Protein AF-A0A212CGL4-F1 (afdb_monomer)

Sequence (197 aa):
MQVSMPCVLFAACPSELRLKGGTNAEMAPQIDYTAMVAKDMAAAAVRCIRKEIRDLYVNIQPVQEPKDQAFGNGNGIIIIAETSTGCLFAGSSLGKRGVNADKVGIEAAEMLLANLRHGGAVDEYLQDQLIIFMALASGISRIKTGPVTLHTQTAIHFAEQLAKAKFTVKKSEDEEDASKDTYIIECRGIGMTNPNL

Mean predicted aligned error: 7.53 Å

Foldseek 3Di:
DLVVVVVCQQDLDHDDDDDDDDPDDDDDDDDVVQQVLLVLLQVLLVVLLCVPVVPDDDDFDRDDDDPVPDPDDWDKGKGWDQDPVRQIFIFIFTDDPPDRSSVRSNRRNVNRVVQVVLPWSDEQVVLLSCLLVQQAAAAKDKGKYADHDPSNVVSNVVSCVPSVKDWDKDFDPPDPDPVRGMIMIMINHPNHDRPND

Solvent-accessible surface area (backbone atoms only — not comparable to full-atom values): 11548 Å² total; per-residue (Å²): 110,81,79,52,51,67,56,54,71,58,39,86,56,95,77,85,85,88,84,85,78,84,92,75,86,61,55,47,76,62,75,80,54,46,65,51,38,37,46,41,16,40,52,31,18,52,55,51,46,39,73,79,46,71,88,61,91,80,86,74,82,68,81,78,82,56,73,94,80,46,96,67,55,73,52,66,51,77,47,76,47,74,45,100,86,70,39,71,46,66,11,58,31,63,42,39,77,95,56,58,43,44,55,34,15,34,50,11,33,50,46,28,50,53,46,62,69,38,71,28,67,41,44,83,74,51,50,36,66,43,42,63,53,34,34,35,32,65,56,76,38,75,47,45,24,29,70,83,46,72,64,34,54,51,41,47,55,50,41,35,73,75,66,66,20,49,77,49,80,42,74,56,80,88,53,95,53,84,84,56,61,28,26,35,46,35,22,43,20,66,44,67,74,53,90,69,111

Structure (mmCIF, N/CA/C/O backbone):
data_AF-A0A212CGL4-F1
#
_entry.id   AF-A0A212CGL4-F1
#
loop_
_atom_site.group_PDB
_atom_site.id
_atom_site.type_symbol
_atom_site.label_atom_id
_atom_site.label_alt_id
_atom_site.label_comp_id
_atom_site.label_asym_id
_atom_site.label_entity_id
_atom_site.label_seq_id
_atom_site.pdbx_PDB_ins_code
_atom_site.Cartn_x
_atom_site.Cartn_y
_atom_site.Cartn_z
_atom_site.occupancy
_atom_site.B_iso_or_equiv
_atom_site.auth_seq_id
_atom_site.auth_comp_id
_atom_site.auth_asym_id
_atom_site.auth_atom_id
_atom_site.pdbx_PDB_model_num
ATOM 1 N N . MET A 1 1 ? -11.549 4.556 -6.657 1.00 63.47 1 MET A N 1
ATOM 2 C CA . MET A 1 1 ? -11.839 3.177 -6.200 1.00 63.47 1 MET A CA 1
ATOM 3 C C . MET A 1 1 ? -11.974 3.090 -4.679 1.00 63.47 1 MET A C 1
ATOM 5 O O . MET A 1 1 ? -12.911 2.460 -4.215 1.00 63.47 1 MET A O 1
ATOM 9 N N . GLN A 1 2 ? -11.114 3.757 -3.899 1.00 74.06 2 GLN A N 1
ATOM 10 C CA . GLN A 1 2 ? -11.164 3.720 -2.426 1.00 74.06 2 GLN A CA 1
ATOM 11 C C . GLN A 1 2 ? -12.542 4.091 -1.836 1.00 74.06 2 GLN A C 1
ATOM 13 O O . GLN A 1 2 ? -13.022 3.405 -0.945 1.00 74.06 2 GLN A O 1
ATOM 18 N N . VAL A 1 3 ? -13.235 5.097 -2.390 1.00 76.75 3 VAL A N 1
ATOM 19 C CA . VAL A 1 3 ? -14.579 5.505 -1.922 1.00 76.75 3 VAL A CA 1
ATOM 20 C C . VAL A 1 3 ? -15.666 4.466 -2.229 1.00 76.75 3 VAL A C 1
ATOM 22 O O . VAL A 1 3 ? -16.611 4.314 -1.464 1.00 76.75 3 VAL A O 1
ATOM 25 N N . SER A 1 4 ? -15.557 3.741 -3.346 1.00 81.94 4 SER A N 1
ATOM 26 C CA . SER A 1 4 ? -16.617 2.827 -3.787 1.00 81.94 4 SER A CA 1
ATOM 27 C C . SER A 1 4 ? -16.597 1.492 -3.051 1.00 81.94 4 SER A C 1
ATOM 29 O O . SER A 1 4 ? -17.646 0.871 -2.918 1.00 81.94 4 SER A O 1
ATOM 31 N N . MET A 1 5 ? -15.431 1.039 -2.578 1.00 84.19 5 MET A N 1
ATOM 32 C CA . MET A 1 5 ? -15.288 -0.302 -2.005 1.00 84.19 5 MET A CA 1
ATOM 33 C C . MET A 1 5 ? -16.124 -0.508 -0.726 1.00 84.19 5 MET A C 1
ATOM 35 O O . MET A 1 5 ? -16.853 -1.500 -0.671 1.00 84.19 5 MET A O 1
ATOM 39 N N . PRO A 1 6 ? -16.131 0.418 0.258 1.00 83.75 6 PRO A N 1
ATOM 40 C CA . PRO A 1 6 ? -17.019 0.297 1.413 1.00 83.75 6 PRO A CA 1
ATOM 41 C C . PRO A 1 6 ? -18.498 0.294 1.010 1.00 83.75 6 PRO A C 1
ATOM 43 O O . PRO A 1 6 ? -19.267 -0.508 1.521 1.00 83.75 6 PRO A O 1
ATOM 46 N N . CYS A 1 7 ? -18.907 1.134 0.055 1.00 86.06 7 CYS A N 1
ATOM 47 C CA . CYS A 1 7 ? -20.303 1.187 -0.389 1.00 86.06 7 CYS A CA 1
ATOM 48 C C . CYS A 1 7 ? -20.750 -0.116 -1.063 1.00 86.06 7 CYS A C 1
ATOM 50 O O . CYS A 1 7 ? -21.848 -0.597 -0.800 1.00 86.06 7 CYS A O 1
ATOM 52 N N . VAL A 1 8 ? -19.895 -0.695 -1.909 1.00 87.00 8 VAL A N 1
ATOM 53 C CA . VAL A 1 8 ? -20.182 -1.952 -2.612 1.00 87.00 8 VAL A CA 1
ATOM 54 C C . VAL A 1 8 ? -20.256 -3.131 -1.641 1.00 87.00 8 VAL A C 1
ATOM 56 O O . VAL A 1 8 ? -21.114 -3.993 -1.808 1.00 87.00 8 VAL A O 1
ATOM 59 N N . LEU A 1 9 ? -19.427 -3.151 -0.591 1.00 85.94 9 LEU A N 1
ATOM 60 C CA . LEU A 1 9 ? -19.453 -4.207 0.429 1.00 85.94 9 LEU A CA 1
ATOM 61 C C . LEU A 1 9 ? -20.808 -4.300 1.157 1.00 85.94 9 LEU A C 1
ATOM 63 O O . LEU A 1 9 ? -21.226 -5.389 1.552 1.00 85.94 9 LEU A O 1
ATOM 67 N N . PHE A 1 10 ? -21.506 -3.172 1.305 1.00 86.31 10 PHE A N 1
ATOM 68 C CA . PHE A 1 10 ? -22.823 -3.081 1.947 1.00 86.31 10 PHE A CA 1
ATOM 69 C C . PHE A 1 10 ? -23.979 -2.909 0.947 1.00 86.31 10 PHE A C 1
ATOM 71 O O . PHE A 1 10 ? -25.087 -2.543 1.341 1.00 86.31 10 PHE A O 1
ATOM 78 N N . ALA A 1 11 ? -23.747 -3.165 -0.344 1.00 87.44 11 ALA A N 1
ATOM 79 C CA . ALA A 1 11 ? -24.799 -3.112 -1.349 1.00 87.44 11 ALA A CA 1
ATOM 80 C C . ALA A 1 11 ? -25.821 -4.243 -1.147 1.00 87.44 11 ALA A C 1
ATOM 82 O O . ALA A 1 11 ? -25.487 -5.343 -0.701 1.00 87.44 11 ALA A O 1
ATOM 83 N N . ALA A 1 12 ? -27.075 -3.972 -1.516 1.00 87.56 12 ALA A N 1
ATOM 84 C CA . ALA A 1 12 ? -28.166 -4.943 -1.410 1.00 87.56 12 ALA A CA 1
ATOM 85 C C . ALA A 1 12 ? -28.079 -6.085 -2.437 1.00 87.56 12 ALA A C 1
ATOM 87 O O . ALA A 1 12 ? -28.781 -7.085 -2.321 1.00 87.56 12 ALA A O 1
ATOM 88 N N . CYS A 1 13 ? -27.245 -5.930 -3.462 1.00 87.56 13 CYS A N 1
ATOM 89 C CA . CYS A 1 13 ? -27.051 -6.905 -4.522 1.00 87.56 13 CYS A CA 1
ATOM 90 C C . CYS A 1 13 ? -25.612 -6.838 -5.063 1.00 87.56 13 CYS A C 1
ATOM 92 O O . CYS A 1 13 ? -24.912 -5.841 -4.836 1.00 87.56 13 CYS A O 1
ATOM 94 N N . PRO A 1 14 ? -25.163 -7.872 -5.804 1.00 87.44 14 PRO A N 1
ATOM 95 C CA . PRO A 1 14 ? -23.886 -7.835 -6.503 1.00 87.44 14 PRO A CA 1
ATOM 96 C C . PRO A 1 14 ? -23.769 -6.574 -7.360 1.00 87.44 14 PRO A C 1
ATOM 98 O O . PRO A 1 14 ? -24.633 -6.285 -8.187 1.00 87.44 14 PRO A O 1
ATOM 101 N N . SER A 1 15 ? -22.701 -5.812 -7.142 1.00 87.94 15 SER A N 1
ATOM 102 C CA . SER A 1 15 ? -22.459 -4.553 -7.845 1.00 87.94 15 SER A CA 1
ATOM 103 C C . SER A 1 15 ? -21.315 -4.716 -8.842 1.00 87.94 15 SER A C 1
ATOM 105 O O . SER A 1 15 ? -20.242 -5.194 -8.485 1.00 87.94 15 SER A O 1
ATOM 107 N N . GLU A 1 16 ? -21.523 -4.279 -10.084 1.00 90.56 16 GLU A N 1
ATOM 108 C CA . GLU A 1 16 ? -20.482 -4.201 -11.112 1.00 90.56 16 GLU A CA 1
ATOM 109 C C . GLU A 1 16 ? -20.088 -2.734 -11.315 1.00 90.56 16 GLU A C 1
ATOM 111 O O . GLU A 1 16 ? -20.920 -1.900 -11.679 1.00 90.56 16 GLU A O 1
ATOM 116 N N . LEU A 1 17 ? -18.814 -2.406 -11.090 1.00 84.12 17 LEU A N 1
ATOM 117 C CA . LEU A 1 17 ? -18.306 -1.051 -11.278 1.00 84.12 17 LEU A CA 1
ATOM 118 C C . LEU A 1 17 ? -17.444 -0.972 -12.540 1.00 84.12 17 LEU A C 1
ATOM 120 O O . LEU A 1 17 ? -16.329 -1.488 -12.579 1.00 84.12 17 LEU A O 1
ATOM 124 N N . ARG A 1 18 ? -17.939 -0.269 -13.564 1.00 85.56 18 ARG A N 1
ATOM 125 C CA . ARG A 1 18 ? -17.178 0.044 -14.783 1.00 85.56 18 ARG A CA 1
ATOM 126 C C . ARG A 1 18 ? -16.646 1.469 -14.715 1.00 85.56 18 ARG A C 1
ATOM 128 O O . ARG A 1 18 ? -17.389 2.424 -14.931 1.00 85.56 18 ARG A O 1
ATOM 135 N N . LEU A 1 19 ? -15.354 1.611 -14.431 1.00 78.56 19 LEU A N 1
ATOM 136 C CA . LEU A 1 19 ? -14.668 2.903 -14.405 1.00 78.56 19 LEU A CA 1
ATOM 137 C C . LEU A 1 19 ? -13.937 3.133 -15.730 1.00 78.56 19 LEU A C 1
ATOM 139 O O . LEU A 1 19 ? -13.257 2.240 -16.228 1.00 78.56 19 LEU A O 1
ATOM 143 N N . LYS A 1 20 ? -14.062 4.337 -16.292 1.00 78.88 20 LYS A N 1
ATOM 144 C CA . LYS A 1 20 ? -13.308 4.779 -17.473 1.00 78.88 20 LYS A CA 1
ATOM 145 C C . LYS A 1 20 ? -12.520 6.035 -17.112 1.00 78.88 20 LYS A C 1
ATOM 147 O O . LYS A 1 20 ? -13.099 6.986 -16.595 1.00 78.88 20 LYS A O 1
ATOM 152 N N . GLY A 1 21 ? -11.216 6.027 -17.365 1.00 75.19 21 GLY A N 1
ATOM 153 C CA . GLY A 1 21 ? -10.296 7.110 -17.016 1.00 75.19 21 GLY A CA 1
ATOM 154 C C . GLY A 1 21 ? -8.842 6.712 -17.272 1.00 75.19 21 GLY A C 1
ATOM 155 O O . GLY A 1 21 ? -8.587 5.668 -17.868 1.00 75.19 21 GLY A O 1
ATOM 156 N N . GLY A 1 22 ? -7.892 7.537 -16.829 1.00 65.50 22 GLY A N 1
ATOM 157 C CA . GLY A 1 22 ? -6.468 7.206 -16.918 1.00 65.50 22 GLY A CA 1
ATOM 158 C C . GLY A 1 22 ? -6.096 6.084 -15.948 1.00 65.50 22 GLY A C 1
ATOM 159 O O . GLY A 1 22 ? -6.355 6.197 -14.753 1.00 65.50 22 GLY A O 1
ATOM 160 N N . THR A 1 23 ? -5.489 5.014 -16.456 1.00 60.78 23 THR A N 1
ATOM 161 C CA . THR A 1 23 ? -4.936 3.913 -15.649 1.00 60.78 23 THR A CA 1
ATOM 162 C C . THR A 1 23 ? -3.553 4.255 -15.082 1.00 60.78 23 THR A C 1
ATOM 164 O O . THR A 1 23 ? -3.219 3.802 -13.990 1.00 60.78 23 THR A O 1
ATOM 167 N N . ASN A 1 24 ? -2.783 5.119 -15.766 1.00 61.50 24 ASN A N 1
ATOM 168 C CA . ASN A 1 24 ? -1.455 5.618 -15.372 1.00 61.50 24 ASN A CA 1
ATOM 169 C C . ASN A 1 24 ? -1.204 7.030 -15.976 1.00 61.50 24 ASN A C 1
ATOM 171 O O . ASN A 1 24 ? -1.629 7.285 -17.102 1.00 61.50 24 ASN A O 1
ATOM 175 N N . ALA A 1 25 ? -0.502 7.942 -15.283 1.00 51.03 25 ALA A N 1
ATOM 176 C CA . ALA A 1 25 ? -0.124 9.293 -15.771 1.00 51.03 25 ALA A CA 1
ATOM 177 C C . ALA A 1 25 ? 1.293 9.664 -15.247 1.00 51.03 25 ALA A C 1
ATOM 179 O O . ALA A 1 25 ? 1.556 9.391 -14.081 1.00 51.03 25 ALA A O 1
ATOM 180 N N . GLU A 1 26 ? 2.292 10.214 -15.967 1.00 43.38 26 GLU A N 1
ATOM 181 C CA . GLU A 1 26 ? 2.395 10.983 -17.227 1.00 43.38 26 GLU A CA 1
ATOM 182 C C . GLU A 1 26 ? 3.647 10.624 -18.085 1.00 43.38 26 GLU A C 1
ATOM 184 O O . GLU A 1 26 ? 4.755 10.497 -17.567 1.00 43.38 26 GLU A O 1
ATOM 189 N N . MET A 1 27 ? 3.444 10.643 -19.418 1.00 43.41 27 MET A N 1
ATOM 190 C CA . MET A 1 27 ? 4.372 10.735 -20.577 1.00 43.41 27 MET A CA 1
ATOM 191 C C . MET A 1 27 ? 5.489 9.687 -20.769 1.00 43.41 27 MET A C 1
ATOM 193 O O . MET A 1 27 ? 6.558 9.780 -20.160 1.00 43.41 27 MET A O 1
ATOM 197 N N . ALA A 1 28 ? 5.315 8.803 -21.772 1.00 48.34 28 ALA A N 1
ATOM 198 C CA . ALA A 1 28 ? 6.299 7.780 -22.147 1.00 48.34 28 ALA A CA 1
ATOM 199 C C . ALA A 1 28 ? 6.794 7.788 -23.626 1.00 48.34 28 ALA A C 1
ATOM 201 O O . ALA A 1 28 ? 6.099 8.255 -24.533 1.00 48.34 28 ALA A O 1
ATOM 202 N N . PRO A 1 29 ? 8.014 7.261 -23.864 1.00 48.59 29 PRO A N 1
ATOM 203 C CA . PRO A 1 29 ? 8.671 7.118 -25.178 1.00 48.59 29 PRO A CA 1
ATOM 204 C C . PRO A 1 29 ? 8.130 5.972 -26.074 1.00 48.59 29 PRO A C 1
ATOM 206 O O . PRO A 1 29 ? 7.178 5.288 -25.713 1.00 48.59 29 PRO A O 1
ATOM 209 N N . GLN A 1 30 ? 8.714 5.811 -27.275 1.00 46.75 30 GLN A N 1
ATOM 210 C CA . GLN A 1 30 ? 8.258 4.950 -28.391 1.00 46.75 30 GLN A CA 1
ATOM 211 C C . GLN A 1 30 ? 8.298 3.419 -28.119 1.00 46.75 30 GLN A C 1
ATOM 213 O O . GLN A 1 30 ? 8.979 2.951 -27.216 1.00 46.75 30 GLN A O 1
ATOM 218 N N . ILE A 1 31 ? 7.581 2.642 -28.947 1.00 48.81 31 ILE A N 1
ATOM 219 C CA . ILE A 1 31 ? 7.117 1.249 -28.722 1.00 48.81 31 ILE A CA 1
ATOM 220 C C . ILE A 1 31 ? 8.212 0.189 -28.491 1.00 48.81 31 ILE A C 1
ATOM 222 O O . ILE A 1 31 ? 8.089 -0.599 -27.555 1.00 48.81 31 ILE A O 1
ATOM 226 N N . ASP A 1 32 ? 9.276 0.146 -29.299 1.00 52.19 32 ASP A N 1
ATOM 227 C CA . ASP A 1 32 ? 10.328 -0.882 -29.139 1.00 52.19 32 ASP A CA 1
ATOM 228 C C . ASP A 1 32 ? 11.206 -0.615 -27.907 1.00 52.19 32 ASP A C 1
ATOM 230 O O . ASP A 1 32 ? 11.780 -1.522 -27.303 1.00 52.19 32 ASP A O 1
ATOM 234 N N . TYR A 1 33 ? 11.247 0.647 -27.482 1.00 58.75 33 TYR A N 1
ATOM 235 C CA . TYR A 1 33 ? 11.930 1.076 -26.273 1.00 58.75 33 TYR A CA 1
ATOM 236 C C . TYR A 1 33 ? 11.159 0.645 -25.013 1.00 58.75 33 TYR A C 1
ATOM 238 O O . TYR A 1 33 ? 11.777 0.388 -23.988 1.00 58.75 33 TYR A O 1
ATOM 246 N N . THR A 1 34 ? 9.831 0.472 -25.070 1.00 63.12 34 THR A N 1
ATOM 247 C CA . THR A 1 34 ? 9.008 0.135 -23.892 1.00 63.12 34 THR A CA 1
ATOM 248 C C . THR A 1 34 ? 9.322 -1.248 -23.310 1.00 63.12 34 THR A C 1
ATOM 250 O O . THR A 1 34 ? 9.426 -1.387 -22.092 1.00 63.12 34 THR A O 1
ATOM 253 N N . ALA A 1 35 ? 9.536 -2.264 -24.153 1.00 70.38 35 ALA A N 1
ATOM 254 C CA . ALA A 1 35 ? 9.881 -3.611 -23.688 1.00 70.38 35 ALA A CA 1
ATOM 255 C C . ALA A 1 35 ? 11.292 -3.674 -23.073 1.00 70.38 35 ALA A C 1
ATOM 257 O O . ALA A 1 35 ? 11.521 -4.403 -22.107 1.00 70.38 35 ALA A O 1
ATOM 258 N N . MET A 1 36 ? 12.235 -2.893 -23.613 1.00 77.75 36 MET A N 1
ATOM 259 C CA . MET A 1 36 ? 13.577 -2.752 -23.044 1.00 77.75 36 MET A CA 1
ATOM 260 C C . MET A 1 36 ? 13.526 -2.005 -21.707 1.00 77.75 36 MET A C 1
ATOM 262 O O . MET A 1 36 ? 14.055 -2.498 -20.719 1.00 77.75 36 MET A O 1
ATOM 266 N N . VAL A 1 37 ? 12.771 -0.904 -21.635 1.00 83.06 37 VAL A N 1
ATOM 267 C CA . VAL A 1 37 ? 12.534 -0.138 -20.400 1.00 83.06 37 VAL A CA 1
ATOM 268 C C . VAL A 1 37 ? 11.941 -1.005 -19.294 1.00 83.06 37 VAL A C 1
ATOM 270 O O . VAL A 1 37 ? 12.391 -0.922 -18.156 1.00 83.06 37 VAL A O 1
ATOM 273 N N . ALA A 1 38 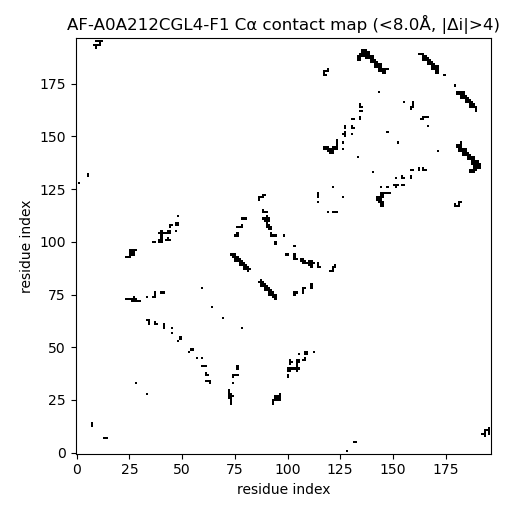? 10.972 -1.871 -19.606 1.00 85.62 38 ALA A N 1
ATOM 274 C CA . ALA A 1 38 ? 10.402 -2.793 -18.624 1.00 85.62 38 ALA A CA 1
ATOM 275 C C . ALA A 1 38 ? 11.452 -3.767 -18.060 1.00 85.62 38 ALA A C 1
ATOM 277 O O . ALA A 1 38 ? 11.478 -4.020 -16.854 1.00 85.62 38 ALA A O 1
ATOM 278 N N . LYS A 1 39 ? 12.351 -4.276 -18.913 1.00 88.31 39 LYS A N 1
ATOM 279 C CA . LYS A 1 39 ? 13.465 -5.140 -18.491 1.00 88.31 39 LYS A CA 1
ATOM 280 C C . LYS A 1 39 ? 14.491 -4.382 -17.652 1.00 88.31 39 LYS A C 1
ATOM 282 O O . LYS A 1 39 ? 14.927 -4.915 -16.636 1.00 88.31 39 LYS A O 1
ATOM 287 N N . ASP A 1 40 ? 14.837 -3.159 -18.044 1.00 91.62 40 ASP A N 1
ATOM 288 C CA . ASP A 1 40 ? 15.800 -2.316 -17.330 1.00 91.62 40 ASP A CA 1
ATOM 289 C C . ASP A 1 40 ? 15.273 -1.950 -15.934 1.00 91.62 40 ASP A C 1
ATOM 291 O O . A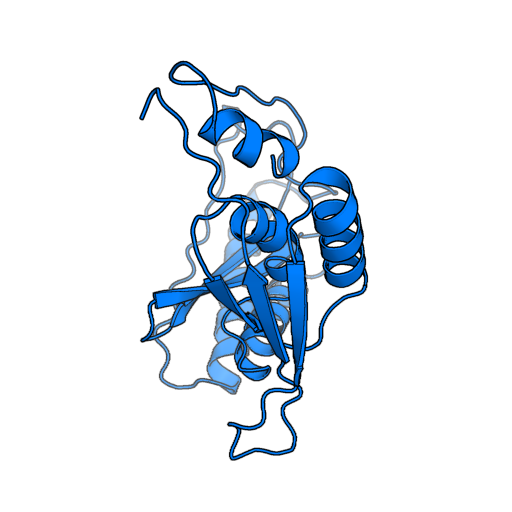SP A 1 40 ? 15.964 -2.171 -14.937 1.00 91.62 40 ASP A O 1
ATOM 295 N N . MET A 1 41 ? 14.002 -1.527 -15.834 1.00 93.69 41 MET A N 1
ATOM 296 C CA . MET A 1 41 ? 13.319 -1.288 -14.554 1.00 93.69 41 MET A CA 1
ATOM 297 C C . MET A 1 41 ? 13.353 -2.530 -13.656 1.00 93.69 41 MET A C 1
ATOM 299 O O . MET A 1 41 ? 13.747 -2.441 -12.491 1.00 93.69 41 MET A O 1
ATOM 303 N N . ALA A 1 42 ? 12.978 -3.697 -14.193 1.00 92.81 42 ALA A N 1
ATOM 304 C CA . ALA A 1 42 ? 12.971 -4.951 -13.443 1.00 92.81 42 ALA A CA 1
ATOM 305 C C . ALA A 1 42 ? 14.380 -5.343 -12.970 1.00 92.81 42 ALA A C 1
ATOM 307 O O . ALA A 1 42 ? 14.577 -5.686 -11.804 1.00 92.81 42 ALA A O 1
ATOM 308 N N . ALA A 1 43 ? 15.384 -5.250 -13.845 1.00 93.50 43 ALA A N 1
ATOM 309 C CA . ALA A 1 43 ? 16.764 -5.571 -13.507 1.00 93.50 43 ALA A CA 1
ATOM 310 C C . ALA A 1 43 ? 17.320 -4.625 -12.432 1.00 93.50 43 ALA A C 1
ATOM 312 O O . ALA A 1 43 ? 17.988 -5.082 -11.502 1.00 93.50 43 ALA A O 1
ATOM 313 N N . ALA A 1 44 ? 17.041 -3.324 -12.529 1.00 94.75 44 ALA A N 1
ATOM 314 C CA . ALA A 1 44 ? 17.455 -2.336 -11.539 1.00 94.75 44 ALA A CA 1
ATOM 315 C C . ALA A 1 44 ? 16.801 -2.576 -10.172 1.00 94.75 44 ALA A C 1
ATOM 317 O O . ALA A 1 44 ? 17.500 -2.569 -9.155 1.00 94.75 44 ALA A O 1
ATOM 318 N N . ALA A 1 45 ? 15.503 -2.885 -10.155 1.00 94.81 45 ALA A N 1
ATOM 319 C CA . ALA A 1 45 ? 14.777 -3.252 -8.946 1.00 94.81 45 ALA A CA 1
ATOM 320 C C . ALA A 1 45 ? 15.358 -4.511 -8.278 1.00 94.81 45 ALA A C 1
ATOM 322 O O . ALA A 1 45 ? 15.675 -4.490 -7.090 1.00 94.81 45 ALA A O 1
ATOM 323 N N . VAL A 1 46 ? 15.598 -5.584 -9.047 1.00 94.25 46 VAL A N 1
ATOM 324 C CA . VAL A 1 46 ? 16.220 -6.823 -8.539 1.00 94.25 46 VAL A CA 1
ATOM 325 C C . VAL A 1 46 ? 17.603 -6.545 -7.949 1.00 94.25 46 VAL A C 1
ATOM 327 O O . VAL A 1 46 ? 17.926 -7.051 -6.873 1.00 94.25 46 VAL A O 1
ATOM 330 N N . ARG A 1 47 ? 18.431 -5.735 -8.627 1.00 93.88 47 ARG A N 1
ATOM 331 C CA . ARG A 1 47 ? 19.757 -5.348 -8.116 1.00 93.88 47 ARG A CA 1
ATOM 332 C C . ARG A 1 47 ? 19.656 -4.574 -6.804 1.00 93.88 47 ARG A C 1
ATOM 334 O O . ARG A 1 47 ? 20.493 -4.789 -5.935 1.00 93.88 47 ARG A O 1
ATOM 341 N N . CYS A 1 48 ? 18.685 -3.671 -6.670 1.00 94.44 48 CYS A N 1
ATOM 342 C CA . CYS A 1 48 ? 18.457 -2.899 -5.448 1.00 94.44 48 CYS A CA 1
ATOM 343 C C . CYS A 1 48 ? 18.037 -3.815 -4.288 1.00 94.44 48 CYS A C 1
ATOM 345 O O . CYS A 1 48 ? 18.730 -3.852 -3.276 1.00 94.44 48 CYS A O 1
ATOM 347 N N . ILE A 1 49 ? 17.015 -4.655 -4.484 1.00 93.25 49 ILE A N 1
ATOM 348 C CA . ILE A 1 49 ? 16.515 -5.583 -3.456 1.00 93.25 49 ILE A CA 1
ATOM 349 C C . ILE A 1 49 ? 17.614 -6.549 -2.991 1.00 93.25 49 ILE A C 1
ATOM 351 O O . ILE A 1 49 ? 17.816 -6.728 -1.792 1.00 93.25 49 ILE A O 1
ATOM 355 N N . ARG A 1 50 ? 18.394 -7.122 -3.919 1.00 92.06 50 ARG A N 1
ATOM 356 C CA . ARG A 1 50 ? 19.470 -8.076 -3.587 1.00 92.06 50 ARG A CA 1
ATOM 357 C C . ARG A 1 50 ? 20.650 -7.473 -2.827 1.00 92.06 50 ARG A C 1
ATOM 359 O O . ARG A 1 50 ? 21.419 -8.227 -2.232 1.00 92.06 50 ARG A O 1
ATOM 366 N N . LYS A 1 51 ? 20.834 -6.147 -2.847 1.00 91.88 51 LYS A N 1
ATOM 367 C CA . LYS A 1 51 ? 21.866 -5.498 -2.017 1.00 91.88 51 LYS A CA 1
ATOM 368 C C . LYS A 1 51 ? 21.553 -5.640 -0.531 1.00 91.88 51 LYS A C 1
ATOM 370 O O . LYS A 1 51 ? 22.483 -5.762 0.261 1.00 91.88 51 LYS A O 1
ATOM 375 N N . GLU A 1 52 ? 20.272 -5.637 -0.183 1.00 89.00 52 GLU A N 1
ATOM 376 C CA . GLU A 1 52 ? 19.803 -5.721 1.197 1.00 89.00 52 GLU A CA 1
ATOM 377 C C . GLU A 1 52 ? 19.397 -7.148 1.575 1.00 89.00 52 GLU A C 1
ATOM 379 O O . GLU A 1 52 ? 19.822 -7.651 2.611 1.00 89.00 52 GLU A O 1
ATOM 384 N N . ILE A 1 53 ? 18.662 -7.841 0.701 1.00 88.38 53 ILE A N 1
ATOM 385 C CA . ILE A 1 53 ? 18.160 -9.197 0.941 1.00 88.38 53 ILE A CA 1
ATOM 386 C C . ILE A 1 53 ? 18.743 -10.144 -0.115 1.00 88.38 53 ILE A C 1
ATOM 388 O O . ILE A 1 53 ? 18.166 -10.359 -1.182 1.00 88.38 53 ILE A O 1
ATOM 392 N N . ARG A 1 54 ? 19.932 -10.688 0.171 1.00 83.19 54 ARG A N 1
ATOM 393 C CA . ARG A 1 54 ? 20.739 -11.449 -0.806 1.00 83.19 54 ARG A CA 1
ATOM 394 C C . ARG A 1 54 ? 20.061 -12.725 -1.303 1.00 83.19 54 ARG A C 1
ATOM 396 O O . ARG A 1 54 ? 20.083 -12.984 -2.504 1.00 83.19 54 ARG A O 1
ATOM 403 N N . ASP A 1 55 ? 19.439 -13.473 -0.396 1.00 83.25 55 ASP A N 1
ATOM 404 C CA . ASP A 1 55 ? 18.905 -14.814 -0.668 1.00 83.25 55 ASP A CA 1
ATOM 405 C C . ASP A 1 55 ? 17.400 -14.816 -0.994 1.00 83.25 55 ASP A C 1
ATOM 407 O O . ASP A 1 55 ? 16.744 -15.856 -0.948 1.00 83.25 55 ASP A O 1
ATOM 411 N N . LEU A 1 56 ? 16.826 -13.656 -1.336 1.00 86.12 56 LEU A N 1
ATOM 412 C CA . LEU A 1 56 ? 15.412 -13.561 -1.690 1.00 86.12 56 LEU A CA 1
ATOM 413 C C . LEU A 1 56 ? 15.167 -14.026 -3.130 1.00 86.12 56 LEU A C 1
ATOM 415 O O . LEU A 1 56 ? 15.795 -13.550 -4.084 1.00 86.12 56 LEU A O 1
ATOM 419 N N . TYR A 1 57 ? 14.189 -14.916 -3.302 1.00 86.31 57 TYR A N 1
ATOM 420 C CA . TYR A 1 57 ? 13.633 -15.204 -4.617 1.00 86.31 57 TYR A CA 1
ATOM 421 C C . TYR A 1 57 ? 12.857 -13.980 -5.116 1.00 86.31 57 TYR A C 1
ATOM 423 O O . TYR A 1 57 ? 11.852 -13.589 -4.531 1.00 86.31 57 TYR A O 1
ATOM 431 N N . V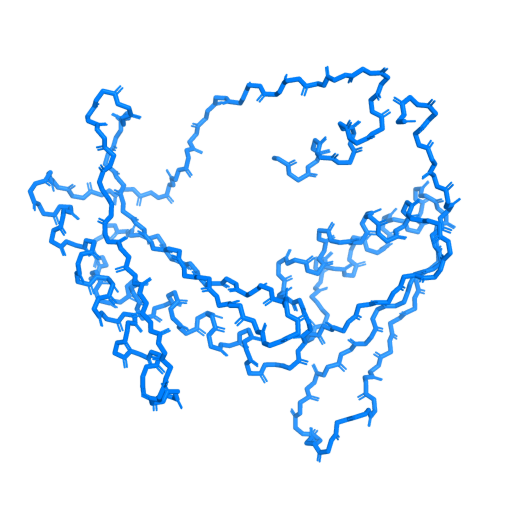AL A 1 58 ? 13.330 -13.374 -6.206 1.00 88.94 58 VAL A N 1
ATOM 432 C CA . VAL A 1 58 ? 12.697 -12.205 -6.825 1.00 88.94 58 VAL A CA 1
ATOM 433 C C . VAL A 1 58 ? 12.376 -12.538 -8.275 1.00 88.94 58 VAL A C 1
ATOM 435 O O . VAL A 1 58 ? 13.282 -12.801 -9.068 1.00 88.94 58 VAL A O 1
ATOM 438 N N . ASN A 1 59 ? 11.090 -12.509 -8.618 1.00 89.50 59 ASN A N 1
ATOM 439 C CA . ASN A 1 59 ? 10.587 -12.726 -9.970 1.00 89.50 59 ASN A CA 1
ATOM 440 C C . ASN A 1 59 ? 9.748 -11.517 -10.400 1.00 89.50 59 ASN A C 1
ATOM 442 O O . ASN A 1 59 ? 8.591 -11.393 -10.010 1.00 89.50 59 ASN A O 1
ATOM 446 N N . ILE A 1 60 ? 10.344 -10.619 -11.186 1.00 88.56 60 ILE A N 1
ATOM 447 C CA . ILE A 1 60 ? 9.661 -9.449 -11.752 1.00 88.56 60 ILE A CA 1
ATOM 448 C C . ILE A 1 60 ? 9.496 -9.695 -13.248 1.00 88.56 60 ILE A C 1
ATOM 450 O O . ILE A 1 60 ? 10.488 -9.786 -13.974 1.00 88.56 60 ILE A O 1
ATOM 454 N N . GLN A 1 61 ? 8.249 -9.813 -13.705 1.00 87.69 61 GLN A N 1
ATOM 455 C CA . GLN A 1 61 ? 7.950 -10.059 -15.113 1.00 87.69 61 GLN A CA 1
ATOM 456 C C . GLN A 1 61 ? 7.679 -8.746 -15.857 1.00 87.69 61 GLN A C 1
ATOM 458 O O . GLN A 1 61 ? 6.767 -8.011 -15.478 1.00 87.69 61 GLN A O 1
ATOM 463 N N . PRO A 1 62 ? 8.440 -8.435 -16.920 1.00 87.25 62 PRO A N 1
ATOM 464 C CA . PRO A 1 62 ? 8.127 -7.313 -17.789 1.00 87.25 62 PRO A CA 1
ATOM 465 C C . PRO A 1 62 ? 6.920 -7.667 -18.666 1.00 87.25 62 PRO A C 1
ATOM 467 O O . PRO A 1 62 ? 6.952 -8.650 -19.406 1.00 87.25 62 PRO A O 1
ATOM 470 N N . VAL A 1 63 ? 5.872 -6.848 -18.600 1.00 85.69 63 VAL A N 1
ATOM 471 C CA . VAL A 1 63 ? 4.644 -7.001 -19.392 1.00 85.69 63 VAL A CA 1
ATOM 472 C C . VAL A 1 63 ? 4.447 -5.756 -20.251 1.00 85.69 63 VAL A C 1
ATOM 474 O O . VAL A 1 63 ? 4.708 -4.638 -19.807 1.00 85.69 63 VAL A O 1
ATOM 477 N N . GLN A 1 64 ? 4.002 -5.953 -21.491 1.00 84.31 64 GLN A N 1
ATOM 478 C CA . GLN A 1 64 ? 3.599 -4.883 -22.395 1.00 84.31 64 GLN A CA 1
ATOM 479 C C . GLN A 1 64 ? 2.149 -5.109 -22.805 1.00 84.31 64 GLN A C 1
ATOM 481 O O . GLN A 1 64 ? 1.819 -6.163 -23.348 1.00 84.31 64 GLN A O 1
ATOM 486 N N . GLU A 1 65 ? 1.308 -4.107 -22.565 1.00 83.50 65 GLU A N 1
ATOM 487 C CA . GLU A 1 65 ? -0.093 -4.159 -22.971 1.00 83.50 65 GLU A CA 1
ATOM 488 C C . GLU A 1 65 ? -0.235 -4.130 -24.504 1.00 83.50 65 GLU A C 1
ATOM 490 O O . GLU A 1 65 ? 0.510 -3.404 -25.182 1.00 83.50 65 GLU A O 1
ATOM 495 N N . PRO A 1 66 ? -1.190 -4.889 -25.074 1.00 82.94 66 PRO A N 1
ATOM 496 C CA . PRO A 1 66 ? -1.514 -4.827 -26.494 1.00 82.94 66 PRO A CA 1
ATOM 497 C C . PRO A 1 66 ? -1.907 -3.412 -26.949 1.00 82.94 66 PRO A C 1
ATOM 499 O O . PRO A 1 66 ? -2.543 -2.651 -26.219 1.00 82.94 66 PRO A O 1
ATOM 502 N N . LYS A 1 67 ? -1.563 -3.049 -28.194 1.00 76.50 67 LYS A N 1
ATOM 503 C CA . LYS A 1 67 ? -1.818 -1.698 -28.742 1.00 76.50 67 LYS A CA 1
ATOM 504 C C . LYS A 1 67 ? -3.303 -1.338 -28.813 1.00 76.50 67 LYS A C 1
ATOM 506 O O . LYS A 1 67 ? -3.646 -0.168 -28.731 1.00 76.50 67 LYS A O 1
ATOM 511 N N . ASP A 1 68 ? -4.168 -2.325 -28.989 1.00 83.25 68 ASP A N 1
ATOM 512 C CA . ASP A 1 68 ? -5.624 -2.180 -29.008 1.00 83.25 68 ASP A CA 1
ATOM 513 C C . ASP A 1 68 ? -6.224 -1.941 -27.612 1.00 83.25 68 ASP A C 1
ATOM 515 O O . ASP A 1 68 ? -7.368 -1.501 -27.508 1.00 83.25 68 ASP A O 1
ATOM 519 N N . GLN A 1 69 ? -5.445 -2.167 -26.548 1.00 78.62 69 GLN A N 1
ATOM 520 C CA . GLN A 1 69 ? -5.843 -1.939 -25.156 1.00 78.62 69 GLN A CA 1
ATOM 521 C C . GLN A 1 69 ? -5.207 -0.680 -24.542 1.00 78.62 69 GLN A C 1
ATOM 523 O O . GLN A 1 69 ? -5.600 -0.258 -23.454 1.00 78.62 69 GLN A O 1
ATOM 528 N N . ALA A 1 70 ? -4.269 -0.034 -25.243 1.00 75.50 70 ALA A N 1
ATOM 529 C CA . ALA A 1 70 ? -3.553 1.146 -24.767 1.00 75.50 70 ALA A CA 1
ATOM 530 C C . ALA A 1 70 ? -3.895 2.399 -25.593 1.00 75.50 70 ALA A C 1
ATOM 532 O O . ALA A 1 70 ? -3.661 2.456 -26.797 1.00 75.50 70 ALA A O 1
ATOM 533 N N . PHE A 1 71 ? -4.401 3.449 -24.935 1.00 75.31 71 PHE A N 1
ATOM 534 C CA . PHE A 1 71 ? -4.690 4.735 -25.592 1.00 75.31 71 PHE A CA 1
ATOM 535 C C . PHE A 1 71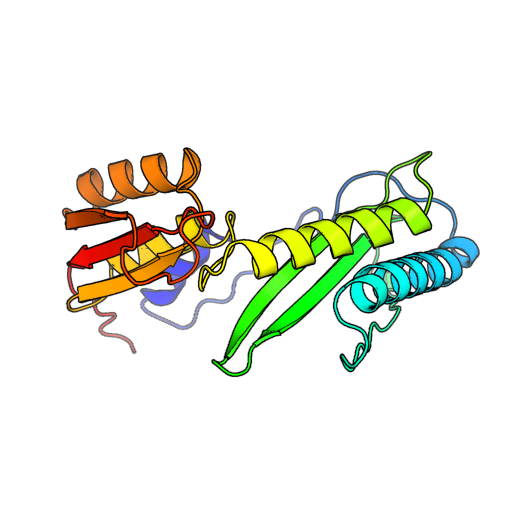 ? -3.443 5.624 -25.759 1.00 75.31 71 PHE A C 1
ATOM 537 O O . PHE A 1 71 ? -3.423 6.537 -26.581 1.00 75.31 71 PHE A O 1
ATOM 544 N N . GLY A 1 72 ? -2.389 5.373 -24.982 1.00 75.81 72 GLY A N 1
ATOM 545 C CA . GLY A 1 72 ? -1.161 6.159 -25.005 1.00 75.81 72 GLY A CA 1
ATOM 546 C C . GLY A 1 72 ? 0.032 5.382 -24.467 1.00 75.81 72 GLY A C 1
ATOM 547 O O . GLY A 1 72 ? -0.102 4.259 -23.985 1.00 75.81 72 GLY A O 1
ATOM 548 N N . ASN A 1 73 ? 1.209 5.998 -24.545 1.00 77.19 73 ASN A N 1
ATOM 549 C CA . ASN A 1 73 ? 2.427 5.394 -24.028 1.00 77.19 73 ASN A CA 1
ATOM 550 C C . ASN A 1 73 ? 2.539 5.668 -22.522 1.00 77.19 73 ASN A C 1
ATOM 552 O O . ASN A 1 73 ? 2.481 6.821 -22.084 1.00 77.19 73 ASN A O 1
ATOM 556 N N . GLY A 1 74 ? 2.817 4.615 -21.757 1.00 80.56 74 GLY A N 1
ATOM 557 C CA . GLY A 1 74 ? 3.140 4.655 -20.333 1.00 80.56 74 GLY A CA 1
ATOM 558 C C . GLY A 1 74 ? 4.165 3.574 -20.000 1.00 80.56 74 GLY A C 1
ATOM 559 O O . GLY A 1 74 ? 4.247 2.562 -20.691 1.00 80.56 74 GLY A O 1
ATOM 560 N N . ASN A 1 75 ? 4.964 3.783 -18.958 1.00 85.81 75 ASN A N 1
ATOM 561 C CA . ASN A 1 75 ? 5.711 2.701 -18.324 1.00 85.81 75 ASN A CA 1
ATOM 562 C C . ASN A 1 75 ? 5.709 2.909 -16.811 1.00 85.81 75 ASN A C 1
ATOM 564 O O . ASN A 1 75 ? 5.576 4.031 -16.322 1.00 85.81 75 ASN A O 1
ATOM 568 N N . GLY A 1 76 ? 5.824 1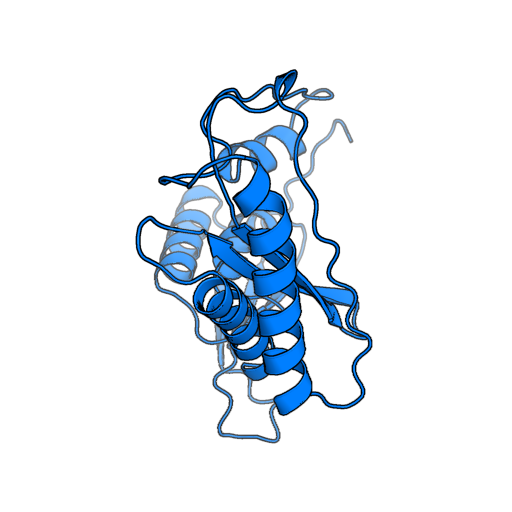.815 -16.080 1.00 89.50 76 GLY A N 1
ATOM 569 C CA . GLY A 1 76 ? 5.868 1.811 -14.633 1.00 89.50 76 GLY A CA 1
ATOM 570 C C . GLY A 1 76 ? 6.211 0.421 -14.138 1.00 89.50 76 GLY A C 1
ATOM 571 O O . GLY A 1 76 ? 6.251 -0.540 -14.909 1.00 89.50 76 GLY A O 1
ATOM 572 N N . ILE A 1 77 ? 6.470 0.332 -12.848 1.00 90.94 77 ILE A N 1
ATOM 573 C CA . ILE A 1 77 ? 6.790 -0.915 -12.172 1.00 90.94 77 ILE A CA 1
ATOM 574 C C . ILE A 1 77 ? 6.042 -0.944 -10.844 1.00 90.94 77 ILE A C 1
ATOM 576 O O . ILE A 1 77 ? 5.973 0.060 -10.134 1.00 90.94 77 ILE A O 1
ATOM 580 N N . ILE A 1 78 ? 5.466 -2.100 -10.534 1.00 92.00 78 ILE A N 1
ATOM 581 C CA . ILE A 1 78 ? 4.864 -2.416 -9.242 1.00 92.00 78 ILE A CA 1
ATOM 582 C C . ILE A 1 78 ? 5.542 -3.697 -8.768 1.00 92.00 78 ILE A C 1
ATOM 584 O O . ILE A 1 78 ? 5.655 -4.661 -9.524 1.00 92.00 78 ILE A O 1
ATOM 588 N N . ILE A 1 79 ? 6.019 -3.689 -7.531 1.00 92.62 79 ILE A N 1
ATOM 589 C CA . ILE A 1 79 ? 6.696 -4.812 -6.890 1.00 92.62 79 ILE A CA 1
ATOM 590 C C . ILE A 1 79 ? 5.929 -5.118 -5.617 1.00 92.62 79 ILE A C 1
ATOM 592 O O . ILE A 1 79 ? 5.657 -4.201 -4.846 1.00 92.62 79 ILE A O 1
ATOM 596 N N . ILE A 1 80 ? 5.589 -6.386 -5.403 1.00 92.25 80 ILE A N 1
ATOM 597 C CA . ILE A 1 80 ? 4.872 -6.847 -4.214 1.00 92.25 80 ILE A CA 1
ATOM 598 C C . ILE A 1 80 ? 5.757 -7.862 -3.493 1.00 92.25 80 ILE A C 1
ATOM 600 O O . ILE A 1 80 ? 6.258 -8.796 -4.120 1.00 92.25 80 ILE A O 1
ATOM 604 N N . ALA A 1 81 ? 5.951 -7.676 -2.190 1.00 90.81 81 ALA A N 1
ATOM 605 C CA . ALA A 1 81 ? 6.562 -8.656 -1.305 1.00 90.81 81 ALA A CA 1
ATOM 606 C C . ALA A 1 81 ? 5.495 -9.267 -0.399 1.00 90.81 81 ALA A C 1
ATOM 608 O O . ALA A 1 81 ? 4.724 -8.542 0.229 1.00 90.81 81 ALA A O 1
ATOM 609 N N . GLU A 1 82 ? 5.493 -10.592 -0.313 1.00 90.56 82 GLU A N 1
ATOM 610 C CA . GLU A 1 82 ? 4.684 -11.354 0.633 1.00 90.56 82 GLU A CA 1
ATOM 611 C C . GLU A 1 82 ? 5.572 -11.812 1.793 1.00 90.56 82 GLU A C 1
ATOM 613 O O . GLU A 1 82 ? 6.620 -12.429 1.583 1.00 90.56 82 GLU A O 1
ATOM 618 N N . THR A 1 83 ? 5.186 -11.477 3.022 1.00 87.31 83 THR A N 1
ATOM 619 C CA . THR A 1 83 ? 5.905 -11.914 4.223 1.00 87.31 83 THR A CA 1
ATOM 620 C C . THR A 1 83 ? 5.461 -13.309 4.655 1.00 87.31 83 THR A C 1
ATOM 622 O O . THR A 1 83 ? 4.386 -13.784 4.299 1.00 87.31 83 THR A O 1
ATOM 625 N N . SER A 1 84 ? 6.245 -13.960 5.519 1.00 86.31 84 SER A N 1
ATOM 626 C CA . SER A 1 84 ? 5.884 -15.257 6.116 1.00 86.31 84 SER A CA 1
ATOM 627 C C . SER A 1 84 ? 4.592 -15.230 6.947 1.00 86.31 84 SER A C 1
ATOM 629 O O . SER A 1 84 ? 4.031 -16.283 7.237 1.00 86.31 84 SER A O 1
ATOM 631 N N . THR A 1 85 ? 4.116 -14.043 7.332 1.00 86.31 85 THR A N 1
ATOM 632 C CA . THR A 1 85 ? 2.847 -13.831 8.042 1.00 86.31 85 THR A CA 1
ATOM 633 C C . THR A 1 85 ? 1.673 -13.545 7.101 1.00 86.31 85 THR A C 1
ATOM 635 O O . THR A 1 85 ? 0.567 -13.310 7.580 1.00 86.31 85 THR A O 1
ATOM 638 N N . GLY A 1 86 ? 1.898 -13.534 5.782 1.00 86.06 86 GLY A N 1
ATOM 639 C CA . GLY A 1 86 ? 0.887 -13.229 4.767 1.00 86.06 86 GLY A CA 1
ATOM 640 C C . GLY A 1 86 ? 0.624 -11.734 4.555 1.00 86.06 86 GLY A C 1
ATOM 641 O O . GLY A 1 86 ? -0.375 -11.375 3.935 1.00 86.06 86 GLY A O 1
ATOM 642 N N . CYS A 1 87 ? 1.479 -10.840 5.069 1.00 86.00 87 CYS A N 1
ATOM 643 C CA . CYS A 1 87 ? 1.360 -9.407 4.795 1.00 86.00 87 CYS A CA 1
ATOM 644 C C . CYS A 1 87 ? 1.904 -9.100 3.397 1.00 86.00 87 CYS A C 1
ATOM 646 O O . CYS A 1 87 ? 2.953 -9.617 3.010 1.00 86.00 87 CYS A O 1
ATOM 648 N N . LEU A 1 88 ? 1.210 -8.228 2.668 1.00 88.62 88 LEU A N 1
ATOM 649 C CA . LEU A 1 88 ? 1.620 -7.770 1.345 1.00 88.62 88 LEU A CA 1
ATOM 650 C C . LEU A 1 88 ? 2.112 -6.329 1.436 1.00 88.62 88 LEU A C 1
ATOM 652 O O . LEU A 1 88 ? 1.362 -5.447 1.845 1.00 88.62 88 LEU A O 1
ATOM 656 N N . PHE A 1 89 ? 3.350 -6.095 1.013 1.00 88.88 89 PHE A N 1
ATOM 657 C CA . PHE A 1 89 ? 3.922 -4.758 0.878 1.00 88.88 89 PHE A CA 1
ATOM 658 C C . PHE A 1 89 ? 4.174 -4.470 -0.584 1.00 88.88 89 PHE A C 1
ATOM 660 O O . PHE A 1 89 ? 4.707 -5.321 -1.295 1.00 88.88 89 PHE A O 1
ATOM 667 N N . ALA A 1 90 ? 3.820 -3.268 -1.025 1.00 89.06 90 ALA A N 1
ATOM 668 C CA . ALA A 1 90 ? 4.056 -2.844 -2.391 1.00 89.06 90 ALA A CA 1
ATOM 669 C C . ALA A 1 90 ? 5.030 -1.664 -2.451 1.00 89.06 90 ALA A C 1
ATOM 671 O O . ALA A 1 90 ? 5.055 -0.797 -1.578 1.00 89.06 90 ALA A O 1
ATOM 672 N N . GLY A 1 91 ? 5.819 -1.634 -3.518 1.00 91.38 91 GLY A N 1
ATOM 673 C CA . GLY A 1 91 ? 6.559 -0.462 -3.962 1.00 91.38 91 GLY A CA 1
ATOM 674 C C . GLY A 1 91 ? 6.271 -0.228 -5.435 1.00 91.38 91 GLY A C 1
ATOM 675 O O . GLY A 1 91 ? 6.194 -1.177 -6.219 1.00 91.38 91 GLY A O 1
ATOM 676 N N . SER A 1 92 ? 6.072 1.027 -5.825 1.00 92.94 92 SER A N 1
ATOM 677 C CA . SER A 1 92 ? 5.783 1.361 -7.217 1.00 92.94 92 SER A CA 1
ATOM 678 C C . SER A 1 92 ? 6.435 2.665 -7.641 1.00 92.94 92 SER A C 1
ATOM 680 O O . SER A 1 92 ? 6.691 3.547 -6.825 1.00 92.94 92 SER A O 1
ATOM 682 N N . SER A 1 93 ? 6.711 2.781 -8.935 1.00 92.00 93 SER A N 1
ATOM 683 C CA . SER A 1 93 ? 7.114 4.042 -9.550 1.00 92.00 93 SER A CA 1
ATOM 684 C C . SER A 1 93 ? 6.637 4.085 -11.000 1.00 92.00 93 SER A C 1
ATOM 686 O O . SER A 1 93 ? 6.472 3.053 -11.660 1.00 92.00 93 SER A O 1
ATOM 688 N N . LEU A 1 94 ? 6.385 5.297 -11.486 1.00 88.94 94 LEU A N 1
ATOM 689 C CA . LEU A 1 94 ? 5.932 5.565 -12.845 1.00 88.94 94 LEU A CA 1
ATOM 690 C C . LEU A 1 94 ? 7.043 6.262 -13.621 1.00 88.94 94 LEU A C 1
ATOM 692 O O . LEU A 1 94 ? 7.656 7.218 -13.139 1.00 88.94 94 LEU A O 1
ATOM 696 N N . GLY A 1 95 ? 7.264 5.809 -14.851 1.00 86.69 95 GLY A N 1
ATOM 697 C CA . GLY A 1 95 ? 8.170 6.470 -15.771 1.00 86.69 95 GLY A CA 1
ATOM 698 C C . GLY A 1 95 ? 7.695 7.874 -16.105 1.00 86.69 95 GLY A C 1
ATOM 699 O O . GLY A 1 95 ? 6.504 8.117 -16.288 1.00 86.69 95 GLY A O 1
ATOM 700 N N . LYS A 1 96 ? 8.654 8.793 -16.209 1.00 83.50 96 LYS A N 1
ATOM 701 C CA . LYS A 1 96 ? 8.432 10.183 -16.612 1.00 83.50 96 LYS A CA 1
ATOM 702 C C . LYS A 1 96 ? 9.414 10.556 -17.708 1.00 83.50 96 LYS A C 1
ATOM 704 O O . LYS A 1 96 ? 10.534 10.037 -17.770 1.00 83.50 96 LYS A O 1
ATOM 709 N N . ARG A 1 97 ? 9.027 11.505 -18.557 1.00 78.19 97 ARG A N 1
ATOM 710 C CA . ARG A 1 97 ? 9.906 12.031 -19.607 1.00 78.19 97 ARG A CA 1
ATOM 711 C C . ARG A 1 97 ? 11.227 12.535 -19.007 1.00 78.19 97 ARG A C 1
ATOM 713 O O . ARG A 1 97 ? 11.227 13.374 -18.114 1.00 78.19 97 ARG A O 1
ATOM 720 N N . GLY A 1 98 ? 12.346 12.043 -19.539 1.00 82.00 98 GLY A N 1
ATOM 721 C CA . GLY A 1 98 ? 13.693 12.430 -19.103 1.00 82.00 98 GLY A CA 1
ATOM 722 C C . GLY A 1 98 ? 14.219 11.678 -17.875 1.00 82.00 98 GLY A C 1
ATOM 723 O O . GLY A 1 98 ? 15.350 11.926 -17.467 1.00 82.00 98 GLY A O 1
ATOM 724 N N . VAL A 1 99 ? 13.446 10.749 -17.303 1.00 85.81 99 VAL A N 1
ATOM 725 C CA . VAL A 1 99 ? 13.892 9.891 -16.198 1.00 85.81 99 VAL A CA 1
ATOM 726 C C . VAL A 1 99 ? 14.374 8.548 -16.749 1.00 85.81 99 VAL A C 1
ATOM 728 O O . VAL A 1 99 ? 13.721 7.945 -17.596 1.00 85.81 99 VAL A O 1
ATOM 731 N N . ASN A 1 100 ? 15.535 8.087 -16.277 1.00 89.94 100 ASN A N 1
ATOM 732 C CA . ASN A 1 100 ? 16.101 6.797 -16.668 1.00 89.94 100 ASN A CA 1
ATOM 733 C C . ASN A 1 100 ? 15.274 5.639 -16.075 1.00 89.94 100 ASN A C 1
ATOM 735 O O . ASN A 1 100 ? 14.929 5.682 -14.894 1.00 89.94 100 ASN A O 1
ATOM 739 N N . ALA A 1 101 ? 15.012 4.600 -16.873 1.00 90.06 101 ALA A N 1
ATOM 740 C CA . ALA A 1 101 ? 14.329 3.375 -16.455 1.00 90.06 101 ALA A CA 1
ATOM 741 C C . ALA A 1 101 ? 14.946 2.754 -15.188 1.00 90.06 101 ALA A C 1
ATOM 743 O O . ALA A 1 101 ? 14.223 2.388 -14.265 1.00 90.06 101 ALA A O 1
ATOM 744 N N . ASP A 1 102 ? 16.277 2.732 -15.082 1.00 93.25 102 ASP A N 1
ATOM 745 C CA . ASP A 1 102 ? 16.971 2.215 -13.898 1.00 93.25 102 ASP A CA 1
ATOM 746 C C . ASP A 1 102 ? 16.565 2.964 -12.625 1.00 93.25 102 ASP A C 1
ATOM 748 O O . ASP A 1 102 ? 16.369 2.357 -11.572 1.00 93.25 102 ASP A O 1
ATOM 752 N N . LYS A 1 103 ? 16.402 4.289 -12.721 1.00 93.50 103 LYS A N 1
ATOM 753 C CA . LYS A 1 103 ? 15.993 5.120 -11.588 1.00 93.50 103 LYS A CA 1
ATOM 754 C C . LYS A 1 103 ? 14.564 4.794 -11.154 1.00 93.50 103 LYS A C 1
ATOM 756 O O . LYS A 1 103 ? 14.334 4.662 -9.961 1.00 93.50 103 LYS A O 1
ATOM 761 N N . VAL A 1 104 ? 13.647 4.591 -12.102 1.00 94.00 104 VAL A N 1
ATOM 762 C CA . VAL A 1 104 ? 12.256 4.187 -11.817 1.00 94.00 104 VAL A CA 1
ATOM 763 C C . VAL A 1 104 ? 12.224 2.834 -11.091 1.00 94.00 104 VAL A C 1
ATOM 765 O O . VAL A 1 104 ? 11.532 2.683 -10.086 1.00 94.00 104 VAL A O 1
ATOM 768 N N . GLY A 1 105 ? 13.027 1.866 -11.549 1.00 94.56 105 GLY A N 1
ATOM 769 C CA . GLY A 1 105 ? 13.170 0.562 -10.892 1.00 94.56 105 GLY A CA 1
ATOM 770 C C . GLY A 1 105 ? 13.737 0.652 -9.471 1.00 94.56 105 GLY A C 1
ATOM 771 O O . GLY A 1 105 ? 13.233 -0.007 -8.563 1.00 94.56 105 GLY A O 1
ATOM 772 N N . ILE A 1 106 ? 14.758 1.492 -9.263 1.00 95.69 106 ILE A N 1
ATOM 773 C CA . ILE A 1 106 ? 15.356 1.730 -7.940 1.00 95.69 106 ILE A CA 1
ATOM 774 C C . ILE A 1 106 ? 14.362 2.418 -7.000 1.00 95.69 106 ILE A C 1
ATOM 776 O O . ILE A 1 106 ? 14.241 1.997 -5.859 1.00 95.69 106 ILE A O 1
ATOM 780 N N . GLU A 1 107 ? 13.632 3.434 -7.461 1.00 95.44 107 GLU A N 1
ATOM 781 C CA . GLU A 1 107 ? 12.635 4.143 -6.645 1.00 95.44 107 GLU A CA 1
ATOM 782 C C . GLU A 1 107 ? 11.537 3.201 -6.140 1.00 95.44 107 GLU A C 1
ATOM 784 O O . GLU A 1 107 ? 11.199 3.228 -4.958 1.00 95.44 107 GLU A O 1
ATOM 789 N N . ALA A 1 108 ? 11.020 2.325 -7.007 1.00 94.50 108 ALA A N 1
ATOM 790 C CA . ALA A 1 108 ? 10.024 1.336 -6.607 1.00 94.50 108 ALA A CA 1
ATOM 791 C C . ALA A 1 108 ? 10.580 0.321 -5.595 1.00 94.50 108 ALA A C 1
ATOM 793 O O . ALA A 1 108 ? 9.891 -0.045 -4.644 1.00 94.50 108 ALA A O 1
ATOM 794 N N . ALA A 1 109 ? 11.828 -0.120 -5.779 1.00 95.00 109 ALA A N 1
ATOM 795 C CA . ALA A 1 109 ? 12.489 -1.029 -4.850 1.00 95.00 109 ALA A CA 1
ATOM 796 C C . ALA A 1 109 ? 12.778 -0.371 -3.490 1.00 95.00 109 ALA A C 1
ATOM 798 O O . ALA A 1 109 ? 12.490 -0.975 -2.464 1.00 95.00 109 ALA A O 1
ATOM 799 N N . GLU A 1 110 ? 13.281 0.865 -3.459 1.00 94.44 110 GLU A N 1
ATOM 800 C CA . GLU A 1 110 ? 13.515 1.605 -2.210 1.00 94.44 110 GLU A CA 1
ATOM 801 C C . GLU A 1 110 ? 12.208 1.886 -1.464 1.00 94.44 110 GLU A C 1
ATOM 803 O O . GLU A 1 110 ? 12.178 1.762 -0.244 1.00 94.44 110 GLU A O 1
ATOM 808 N N . MET A 1 111 ? 11.112 2.187 -2.171 1.00 92.31 111 MET A N 1
ATOM 809 C CA . MET A 1 111 ? 9.787 2.314 -1.552 1.00 92.31 111 MET A CA 1
ATOM 810 C C . MET A 1 111 ? 9.367 1.010 -0.859 1.00 92.31 111 MET A C 1
ATOM 812 O O . MET A 1 111 ? 8.953 1.028 0.299 1.00 92.31 111 MET A O 1
ATOM 816 N N . LEU A 1 112 ? 9.526 -0.133 -1.533 1.00 91.75 112 LEU A N 1
ATOM 817 C CA . LEU A 1 112 ? 9.228 -1.440 -0.947 1.00 91.75 112 LEU A CA 1
ATOM 818 C C . LEU A 1 112 ? 10.117 -1.738 0.272 1.00 91.75 112 LEU A C 1
ATOM 820 O O . LEU A 1 112 ? 9.620 -2.168 1.310 1.00 91.75 112 LEU A O 1
ATOM 824 N N . LEU A 1 113 ? 11.426 -1.503 0.161 1.00 91.62 113 LEU A N 1
ATOM 825 C CA . LEU A 1 113 ? 12.382 -1.753 1.241 1.00 91.62 113 LEU A CA 1
ATOM 826 C C . LEU A 1 113 ? 12.128 -0.832 2.438 1.00 91.62 113 LEU A C 1
ATOM 828 O O . LEU A 1 113 ? 12.185 -1.289 3.575 1.00 91.62 113 LEU A O 1
ATOM 832 N N . ALA A 1 114 ? 11.774 0.435 2.214 1.00 89.00 114 ALA A N 1
ATOM 833 C CA . ALA A 1 114 ? 11.365 1.352 3.276 1.00 89.00 114 ALA A CA 1
ATOM 834 C C . ALA A 1 114 ? 10.136 0.828 4.038 1.00 89.00 114 ALA A C 1
ATOM 836 O O . ALA A 1 114 ? 10.140 0.829 5.273 1.00 89.00 114 ALA A O 1
ATOM 837 N N . ASN A 1 115 ? 9.142 0.302 3.314 1.00 86.25 115 ASN A N 1
ATOM 838 C CA . ASN A 1 115 ? 7.961 -0.326 3.907 1.00 86.25 115 ASN A CA 1
ATOM 839 C C . ASN A 1 115 ? 8.311 -1.586 4.723 1.00 86.25 115 ASN A C 1
ATOM 841 O O . ASN A 1 115 ? 7.808 -1.796 5.823 1.00 86.25 115 ASN A O 1
ATOM 845 N N . LEU A 1 116 ? 9.252 -2.401 4.246 1.00 86.81 116 LEU A N 1
ATOM 846 C CA . LEU A 1 116 ? 9.717 -3.577 4.989 1.00 86.81 116 LEU A CA 1
ATOM 847 C C . LEU A 1 116 ? 10.533 -3.205 6.242 1.00 86.81 116 LEU A C 1
ATOM 849 O O . LEU A 1 116 ? 10.420 -3.865 7.277 1.00 86.81 116 LEU A O 1
ATOM 853 N N . ARG A 1 117 ? 11.340 -2.136 6.181 1.00 86.19 117 ARG A N 1
ATOM 854 C CA . ARG A 1 117 ? 12.220 -1.694 7.280 1.00 86.19 117 ARG A CA 1
ATOM 855 C C . ARG A 1 117 ? 11.449 -1.181 8.493 1.00 86.19 117 ARG A C 1
ATOM 857 O O . ARG A 1 117 ? 11.889 -1.420 9.618 1.00 86.19 117 ARG A O 1
ATOM 864 N N . HIS A 1 118 ? 10.316 -0.502 8.294 1.00 80.75 118 HIS A N 1
ATOM 865 C CA . HIS A 1 118 ? 9.582 0.090 9.414 1.00 80.75 118 HIS A CA 1
ATOM 866 C C . HIS A 1 118 ? 8.894 -0.948 10.314 1.00 80.75 118 HIS A C 1
ATOM 868 O O . HIS A 1 118 ? 8.398 -0.567 11.361 1.00 80.75 118 HIS A O 1
ATOM 874 N N . GLY A 1 119 ? 8.831 -2.238 9.949 1.00 79.94 119 GLY A N 1
ATOM 875 C CA . GLY A 1 119 ? 8.355 -3.309 10.846 1.00 79.94 119 GLY A CA 1
ATOM 876 C C . GLY A 1 119 ? 6.855 -3.280 11.180 1.00 79.94 119 GLY A C 1
ATOM 877 O O . GLY A 1 119 ? 6.399 -3.965 12.100 1.00 79.94 119 GLY A O 1
ATOM 878 N N . GLY A 1 120 ? 6.082 -2.484 10.441 1.00 84.50 120 GLY A N 1
ATOM 879 C CA . GLY A 1 120 ? 4.621 -2.466 10.510 1.00 84.50 120 GLY A CA 1
ATOM 880 C C . GLY A 1 120 ? 4.035 -3.589 9.662 1.00 84.50 120 GLY A C 1
ATOM 881 O O . GLY A 1 120 ? 4.706 -4.100 8.778 1.00 84.50 120 GLY A O 1
ATOM 882 N N . ALA A 1 121 ? 2.783 -3.962 9.914 1.00 87.19 121 ALA A N 1
ATOM 883 C CA . ALA A 1 121 ? 2.042 -4.929 9.103 1.00 87.19 121 ALA A CA 1
ATOM 884 C C . ALA A 1 121 ? 1.409 -4.298 7.848 1.00 87.19 121 ALA A C 1
ATOM 886 O O . ALA A 1 121 ? 0.936 -5.019 6.974 1.00 87.19 121 ALA A O 1
ATOM 887 N N . VAL A 1 122 ? 1.368 -2.963 7.783 1.00 86.38 122 VAL A N 1
ATOM 888 C CA . VAL A 1 122 ? 0.758 -2.181 6.700 1.00 86.38 122 VAL A CA 1
ATOM 889 C C . VAL A 1 122 ? 1.643 -0.985 6.349 1.00 86.38 122 VAL A C 1
ATOM 891 O O . VAL A 1 122 ? 2.262 -0.396 7.243 1.00 86.38 122 VAL A O 1
ATOM 894 N N . ASP A 1 123 ? 1.693 -0.635 5.063 1.00 85.31 123 ASP A N 1
ATOM 895 C CA . ASP A 1 123 ? 2.419 0.534 4.553 1.00 85.31 123 ASP A CA 1
ATOM 896 C C . ASP A 1 123 ? 1.671 1.857 4.802 1.00 85.31 123 ASP A C 1
ATOM 898 O O . ASP A 1 123 ? 0.497 1.864 5.178 1.00 85.31 123 ASP A O 1
ATOM 902 N N . GLU A 1 124 ? 2.352 2.987 4.584 1.00 82.62 124 GLU A N 1
ATOM 903 C CA . GLU A 1 124 ? 1.828 4.340 4.828 1.00 82.62 124 GLU A CA 1
ATOM 904 C C . GLU A 1 124 ? 0.526 4.682 4.080 1.00 82.62 124 GLU A C 1
ATOM 906 O O . GLU A 1 124 ? -0.282 5.451 4.603 1.00 82.62 124 GLU A O 1
ATOM 911 N N . TYR A 1 125 ? 0.301 4.097 2.899 1.00 85.69 125 TYR A N 1
ATOM 912 C CA . TYR A 1 125 ? -0.881 4.331 2.063 1.00 85.69 125 TYR A CA 1
ATOM 913 C C . TYR A 1 125 ? -2.026 3.382 2.408 1.00 85.69 125 TYR A C 1
ATOM 915 O O . TYR A 1 125 ? -3.190 3.701 2.179 1.00 85.69 125 TYR A O 1
ATOM 923 N N . LEU A 1 126 ? -1.723 2.186 2.910 1.00 87.75 126 LEU A N 1
ATOM 924 C CA . LEU A 1 126 ? -2.729 1.227 3.349 1.00 87.75 126 LEU A CA 1
ATOM 925 C C . LEU A 1 126 ? -3.296 1.596 4.728 1.00 87.75 126 LEU A C 1
ATOM 927 O O . LEU A 1 126 ? -4.446 1.264 5.022 1.00 87.75 126 LEU A O 1
ATOM 931 N N . GLN A 1 127 ? -2.524 2.309 5.557 1.00 90.69 127 GLN A N 1
ATOM 932 C CA . GLN A 1 127 ? -2.958 2.769 6.880 1.00 90.69 127 GLN A CA 1
ATOM 933 C C . GLN A 1 127 ? -4.313 3.492 6.844 1.00 90.69 127 GLN A C 1
ATOM 935 O O . GLN A 1 127 ? -5.222 3.108 7.579 1.00 90.69 127 GLN A O 1
ATOM 940 N N . ASP A 1 128 ? -4.458 4.523 6.005 1.00 92.75 128 ASP A N 1
ATOM 941 C CA . ASP A 1 128 ? -5.672 5.348 5.955 1.00 92.75 128 ASP A CA 1
ATOM 942 C C . ASP A 1 128 ? -6.866 4.602 5.328 1.00 92.75 128 ASP A C 1
ATOM 944 O O . ASP A 1 128 ? -8.002 4.734 5.791 1.00 92.75 128 ASP A O 1
ATOM 948 N N . GLN A 1 129 ? -6.604 3.735 4.349 1.00 92.25 129 GLN A N 1
ATOM 949 C CA . GLN A 1 129 ? -7.605 2.916 3.670 1.00 92.25 129 GLN A CA 1
ATOM 950 C C . GLN A 1 129 ? -8.253 1.897 4.605 1.00 92.25 129 GLN A C 1
ATOM 952 O O . GLN A 1 129 ? -9.434 1.590 4.449 1.00 92.25 129 GLN A O 1
ATOM 957 N N . LEU A 1 130 ? -7.515 1.380 5.591 1.00 94.38 130 LEU A N 1
ATOM 958 C CA . LEU A 1 130 ? -8.046 0.409 6.548 1.00 94.38 130 LEU A CA 1
ATOM 959 C C . LEU A 1 130 ? -8.958 1.034 7.605 1.00 94.38 130 LEU A C 1
ATOM 961 O O . LEU A 1 130 ? -9.821 0.334 8.136 1.00 94.38 130 LEU A O 1
ATOM 965 N N . ILE A 1 131 ? -8.828 2.334 7.881 1.00 96.06 131 ILE A N 1
ATOM 966 C CA . ILE A 1 131 ? -9.574 3.012 8.951 1.00 96.06 131 ILE A CA 1
ATOM 967 C C . ILE A 1 131 ? -11.085 2.829 8.797 1.00 96.06 131 ILE A C 1
ATOM 969 O O . ILE A 1 131 ? -11.769 2.503 9.768 1.00 96.06 131 ILE A O 1
ATOM 973 N N . ILE A 1 132 ? -11.619 2.976 7.581 1.00 95.12 132 ILE A N 1
ATOM 974 C CA . ILE A 1 132 ? -13.059 2.809 7.349 1.00 95.12 132 ILE A CA 1
ATOM 975 C C . ILE A 1 132 ? -13.514 1.370 7.615 1.00 95.12 132 ILE A C 1
ATOM 977 O O . ILE A 1 132 ? -14.560 1.157 8.223 1.00 95.12 132 ILE A O 1
ATOM 981 N N . PHE A 1 133 ? -12.717 0.372 7.232 1.00 95.19 133 PHE A N 1
ATOM 982 C CA . PHE A 1 133 ? -13.055 -1.030 7.470 1.00 95.19 133 PHE A CA 1
ATOM 983 C C . PHE A 1 133 ? -12.967 -1.382 8.956 1.00 95.19 133 PHE A C 1
ATOM 985 O O . PHE A 1 133 ? -13.857 -2.053 9.471 1.00 95.19 133 PHE A O 1
ATOM 992 N N . MET A 1 134 ? -11.965 -0.860 9.669 1.00 96.62 134 MET A N 1
ATOM 993 C CA . MET A 1 134 ? -11.855 -1.001 11.123 1.00 96.62 134 MET A CA 1
ATOM 994 C C . MET A 1 134 ? -13.052 -0.377 11.850 1.00 96.62 134 MET A C 1
ATOM 996 O O . MET A 1 134 ? -13.582 -0.978 12.783 1.00 96.62 134 MET A O 1
ATOM 1000 N N . ALA A 1 135 ? -13.504 0.800 11.404 1.00 96.50 135 ALA A N 1
ATOM 1001 C CA . ALA A 1 135 ? -14.663 1.482 11.972 1.00 96.50 135 ALA A CA 1
ATOM 1002 C C . ALA A 1 135 ? -15.968 0.706 11.747 1.00 96.50 135 ALA A C 1
ATOM 1004 O O . ALA A 1 135 ? -16.825 0.695 12.628 1.00 96.50 135 ALA A O 1
ATOM 1005 N N . LEU A 1 136 ? -16.127 0.059 10.589 1.00 94.50 136 LEU A N 1
ATOM 1006 C CA . LEU A 1 136 ? -17.328 -0.708 10.241 1.00 94.50 136 LEU A CA 1
ATOM 1007 C C . LEU A 1 136 ? -17.335 -2.123 10.837 1.00 94.50 136 LEU A C 1
ATOM 1009 O O . LEU A 1 136 ? -18.413 -2.669 11.069 1.00 94.50 136 LEU A O 1
ATOM 1013 N N . ALA A 1 137 ? -16.166 -2.706 11.110 1.00 94.31 137 ALA A N 1
ATOM 1014 C CA . ALA A 1 137 ? -16.028 -4.065 11.624 1.00 94.31 137 ALA A CA 1
ATOM 1015 C C . ALA A 1 137 ? -16.747 -4.288 12.967 1.00 94.31 137 ALA A C 1
ATOM 1017 O O . ALA A 1 137 ? -16.968 -3.369 13.759 1.00 94.31 137 ALA A O 1
ATOM 1018 N N . SER A 1 138 ? -17.092 -5.546 13.244 1.00 93.06 138 SER A N 1
ATOM 1019 C CA . SER A 1 138 ? -17.580 -5.959 14.561 1.00 93.06 138 SER A CA 1
ATOM 1020 C C . SER A 1 138 ? -16.415 -6.235 15.508 1.00 93.06 138 SER A C 1
ATOM 1022 O O . SER A 1 138 ? -15.448 -6.899 15.140 1.00 93.06 138 SER A O 1
ATOM 1024 N N . GLY A 1 139 ? -16.522 -5.754 16.747 1.00 94.00 139 GLY A N 1
ATOM 1025 C CA . GLY A 1 139 ? -15.527 -5.991 17.790 1.00 94.00 139 GLY A CA 1
ATOM 1026 C C . GLY A 1 139 ? -14.356 -5.006 17.767 1.00 94.00 139 GLY A C 1
ATOM 1027 O O . GLY A 1 139 ? -14.527 -3.816 17.498 1.00 94.00 139 GLY A O 1
ATOM 1028 N N . ILE A 1 140 ? -13.173 -5.497 18.147 1.00 96.69 140 ILE A N 1
ATOM 1029 C CA . ILE A 1 140 ? -11.948 -4.699 18.255 1.00 96.69 140 ILE A CA 1
ATOM 1030 C C . ILE A 1 140 ? -11.004 -5.100 17.125 1.00 96.69 140 ILE A C 1
ATOM 1032 O O . ILE A 1 140 ? -10.553 -6.241 17.068 1.00 96.69 140 ILE A O 1
ATOM 1036 N N . SER A 1 141 ? -10.688 -4.141 16.262 1.00 96.94 141 SER A N 1
ATOM 1037 C CA . SER A 1 141 ? -9.672 -4.277 15.220 1.00 96.94 141 SER A CA 1
ATOM 1038 C C . SER A 1 141 ? -8.354 -3.681 15.702 1.00 96.94 141 SER A C 1
ATOM 1040 O O . SER A 1 141 ? -8.354 -2.626 16.336 1.00 96.94 141 SER A O 1
ATOM 1042 N N . ARG A 1 142 ? -7.229 -4.326 15.381 1.00 95.88 142 ARG A N 1
ATOM 1043 C CA . ARG A 1 142 ? -5.878 -3.825 15.670 1.00 95.88 142 ARG A CA 1
ATOM 1044 C C . ARG A 1 142 ? -4.993 -3.988 14.450 1.00 95.88 142 ARG A C 1
ATOM 1046 O O . ARG A 1 142 ? -4.947 -5.074 13.880 1.00 95.88 142 ARG A O 1
ATOM 1053 N N . ILE A 1 143 ? -4.267 -2.935 14.098 1.00 94.38 143 ILE A N 1
ATOM 1054 C CA . ILE A 1 143 ? -3.238 -2.977 13.059 1.00 94.38 143 ILE A CA 1
ATOM 1055 C C . ILE A 1 143 ? -1.937 -2.392 13.601 1.00 94.38 143 ILE A C 1
ATOM 1057 O O . ILE A 1 143 ? -1.953 -1.399 14.330 1.00 94.38 143 ILE A O 1
ATOM 1061 N N . LYS A 1 144 ? -0.814 -3.023 13.246 1.00 92.19 144 LYS A N 1
ATOM 1062 C CA . LYS A 1 144 ? 0.528 -2.499 13.510 1.00 92.19 144 LYS A CA 1
ATOM 1063 C C . LYS A 1 144 ? 1.008 -1.736 12.285 1.00 92.19 144 LYS A C 1
ATOM 1065 O O . LYS A 1 144 ? 0.979 -2.277 11.183 1.00 92.19 144 LYS A O 1
ATOM 1070 N N . THR A 1 145 ? 1.465 -0.510 12.468 1.00 91.62 145 THR A N 1
ATOM 1071 C CA . THR A 1 145 ? 1.862 0.400 11.391 1.00 91.62 145 THR A CA 1
ATOM 1072 C C . THR A 1 145 ? 3.250 0.969 11.675 1.00 91.62 145 THR A C 1
ATOM 1074 O O . THR A 1 145 ? 3.729 0.908 12.810 1.00 91.62 145 THR A O 1
ATOM 1077 N N . GLY A 1 146 ? 3.894 1.546 10.658 1.00 89.69 146 GLY A N 1
ATOM 1078 C CA . GLY A 1 146 ? 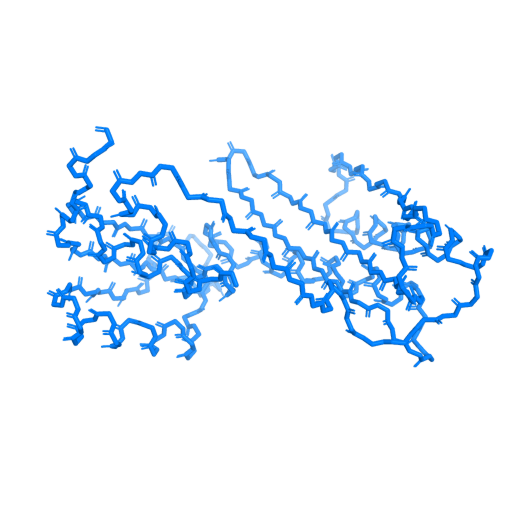4.974 2.513 10.885 1.00 89.69 146 GLY A CA 1
ATOM 1079 C C . GLY A 1 146 ? 4.440 3.824 11.494 1.00 89.69 146 GLY A C 1
ATOM 1080 O O . GLY A 1 146 ? 3.331 3.833 12.047 1.00 89.69 146 GLY A O 1
ATOM 1081 N N . PRO A 1 147 ? 5.173 4.943 11.358 1.00 89.69 147 PRO A N 1
ATOM 1082 C CA . PRO A 1 147 ? 4.703 6.252 11.796 1.00 89.69 147 PRO A CA 1
ATOM 1083 C C . PRO A 1 147 ? 3.327 6.588 11.217 1.00 89.69 147 PRO A C 1
ATOM 1085 O O . PRO A 1 147 ? 3.049 6.342 10.040 1.00 89.69 147 PRO A O 1
ATOM 1088 N N . VAL A 1 148 ? 2.457 7.148 12.057 1.00 91.94 148 VAL A N 1
ATOM 1089 C CA . VAL A 1 148 ? 1.084 7.474 11.658 1.00 91.94 148 VAL A CA 1
ATOM 1090 C C . VAL A 1 148 ? 1.076 8.755 10.831 1.00 91.94 148 VAL A C 1
ATOM 1092 O O . VAL A 1 148 ? 1.413 9.829 11.333 1.00 91.94 148 VAL A O 1
ATOM 1095 N N . THR A 1 149 ? 0.652 8.649 9.571 1.00 92.25 149 THR A N 1
ATOM 1096 C CA . THR A 1 149 ? 0.600 9.791 8.649 1.00 92.25 149 THR A CA 1
ATOM 1097 C C . THR A 1 149 ? -0.525 10.771 9.001 1.00 92.25 149 THR A C 1
ATOM 1099 O O . THR A 1 149 ? -1.516 10.421 9.651 1.00 92.25 149 THR A O 1
ATOM 1102 N N . LEU A 1 150 ? -0.417 12.015 8.518 1.00 94.62 150 LEU A N 1
ATOM 1103 C CA . LEU A 1 150 ? -1.484 13.012 8.666 1.00 94.62 150 LEU A CA 1
ATOM 1104 C C . LEU A 1 150 ? -2.786 12.574 7.967 1.00 94.62 150 LEU A C 1
ATOM 1106 O O . LEU A 1 150 ? -3.879 12.884 8.446 1.00 94.62 150 LEU A O 1
ATOM 1110 N N . HIS A 1 151 ? -2.679 11.821 6.867 1.00 94.31 151 HIS A N 1
ATOM 1111 C CA . HIS A 1 151 ? -3.834 11.244 6.178 1.00 94.31 151 HIS A CA 1
ATOM 1112 C C . HIS A 1 151 ? -4.553 10.231 7.070 1.00 94.31 151 HIS A C 1
ATOM 1114 O O . HIS A 1 151 ? -5.763 10.351 7.262 1.00 94.31 151 HIS A O 1
ATOM 1120 N N . THR A 1 152 ? -3.813 9.326 7.716 1.00 94.88 152 THR A N 1
ATOM 1121 C CA . THR A 1 152 ? -4.370 8.359 8.671 1.00 94.88 152 THR A CA 1
ATOM 1122 C C . THR A 1 152 ? -5.044 9.059 9.853 1.00 94.88 152 THR A C 1
ATOM 1124 O O . THR A 1 152 ? -6.166 8.710 10.215 1.00 94.88 152 THR A O 1
ATOM 1127 N N . GLN A 1 153 ? -4.414 10.092 10.426 1.00 96.00 153 GLN A N 1
ATOM 1128 C CA . GLN A 1 153 ? -5.004 10.881 11.521 1.00 96.00 153 GLN A CA 1
ATOM 1129 C C . GLN A 1 153 ? -6.315 11.554 11.100 1.00 96.00 153 GLN A C 1
ATOM 1131 O O . GLN A 1 153 ? -7.299 11.538 11.840 1.00 96.00 153 GLN A O 1
ATOM 1136 N N . THR A 1 154 ? -6.346 12.111 9.890 1.00 95.69 154 THR A N 1
ATOM 1137 C CA . THR A 1 154 ? -7.538 12.758 9.337 1.00 95.69 154 THR A CA 1
ATOM 1138 C C . THR A 1 154 ? -8.646 11.736 9.058 1.00 95.69 154 THR A C 1
ATOM 1140 O O . THR A 1 154 ? -9.807 11.984 9.382 1.00 95.69 154 THR A O 1
ATOM 1143 N N . ALA A 1 155 ? -8.305 10.564 8.515 1.00 95.62 155 ALA A N 1
ATOM 1144 C CA . ALA A 1 155 ? -9.251 9.473 8.297 1.00 95.62 155 ALA A CA 1
ATOM 1145 C C . ALA A 1 155 ? -9.870 8.990 9.617 1.00 95.62 155 ALA A C 1
ATOM 1147 O O . ALA A 1 155 ? -11.087 8.822 9.689 1.00 95.62 155 ALA A O 1
ATOM 1148 N N . ILE A 1 156 ? -9.059 8.8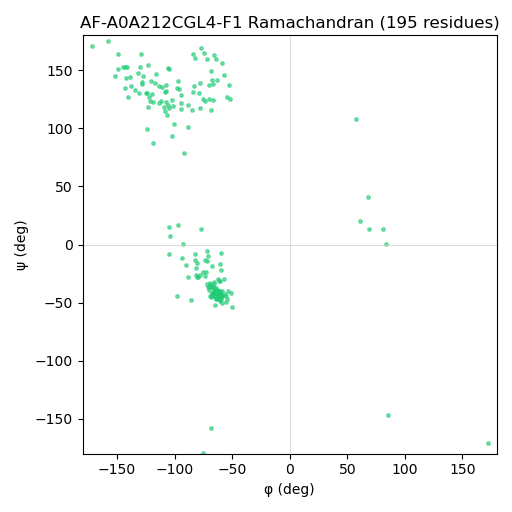33 10.673 1.00 96.69 156 ILE A N 1
ATOM 1149 C CA . ILE A 1 156 ? -9.535 8.494 12.022 1.00 96.69 156 ILE A CA 1
ATOM 1150 C C . ILE A 1 156 ? -10.520 9.556 12.512 1.00 96.69 156 ILE A C 1
ATOM 1152 O O . ILE A 1 156 ? -11.637 9.219 12.896 1.00 96.69 156 ILE A O 1
ATOM 1156 N N . HIS A 1 157 ? -10.148 10.836 12.427 1.00 96.38 157 HIS A N 1
ATOM 1157 C CA . HIS A 1 157 ? -10.992 11.944 12.871 1.00 96.38 157 HIS A CA 1
ATOM 1158 C C . HIS A 1 157 ? -12.386 11.924 12.224 1.00 96.38 157 HIS A C 1
ATOM 1160 O O . HIS A 1 157 ? -13.400 12.033 12.918 1.00 96.38 157 HIS A O 1
ATOM 1166 N N . PHE A 1 158 ? -12.462 11.737 10.903 1.00 95.44 158 PHE A N 1
ATOM 1167 C CA . PHE A 1 158 ? -13.749 11.653 10.209 1.00 95.44 158 PHE A CA 1
ATOM 1168 C C . PHE A 1 158 ? -14.504 10.356 10.506 1.00 95.44 158 PHE A C 1
ATOM 1170 O O . PHE A 1 158 ? -15.728 10.389 10.644 1.00 95.44 158 PHE A O 1
ATOM 1177 N N . ALA A 1 159 ? -13.811 9.224 10.646 1.00 94.69 159 ALA A N 1
ATOM 1178 C CA . ALA A 1 159 ? -14.445 7.962 11.014 1.00 94.69 159 ALA A CA 1
ATOM 1179 C C . ALA A 1 159 ? -15.097 8.039 12.406 1.00 94.69 159 ALA A C 1
ATOM 1181 O O . ALA A 1 159 ? -16.227 7.580 12.580 1.00 94.69 159 ALA A O 1
ATOM 1182 N N . GLU A 1 160 ? -14.445 8.679 13.380 1.00 95.38 160 GLU A N 1
ATOM 1183 C CA . GLU A 1 160 ? -15.013 8.905 14.714 1.00 95.38 160 GLU A CA 1
ATOM 1184 C C . GLU A 1 160 ? -16.233 9.832 14.676 1.00 95.38 160 GLU A C 1
ATOM 1186 O O . GLU A 1 160 ? -17.236 9.554 15.332 1.00 95.38 160 GLU A O 1
ATOM 1191 N N . GLN A 1 161 ? -16.202 10.903 13.875 1.00 95.12 161 GLN A N 1
ATOM 1192 C CA . GLN A 1 161 ? -17.338 11.825 13.761 1.00 95.12 161 GLN A CA 1
ATOM 1193 C C . GLN A 1 161 ? -18.550 11.206 13.061 1.00 95.12 161 GLN A C 1
ATOM 1195 O O . GLN A 1 161 ? -19.684 11.392 13.507 1.00 95.12 161 GLN A O 1
ATOM 1200 N N . LEU A 1 162 ? -18.323 10.489 11.958 1.00 93.69 162 LEU A N 1
ATOM 1201 C CA . LEU A 1 162 ? -19.394 9.988 11.099 1.00 93.69 162 LEU A CA 1
ATOM 1202 C C . LEU A 1 162 ? -19.946 8.651 11.591 1.00 93.69 162 LEU A C 1
ATOM 1204 O O . LEU A 1 162 ? -21.161 8.486 11.690 1.00 93.69 162 LEU A O 1
ATOM 1208 N N . ALA A 1 163 ? -19.066 7.700 11.914 1.00 90.62 163 ALA A N 1
ATOM 1209 C CA . ALA A 1 163 ? -19.470 6.364 12.337 1.00 90.62 163 ALA A CA 1
ATOM 1210 C C . ALA A 1 163 ? -19.654 6.257 13.857 1.00 90.62 163 ALA A C 1
ATOM 1212 O O . ALA A 1 163 ? -20.309 5.328 14.311 1.00 90.62 163 ALA A O 1
ATOM 1213 N N . LYS A 1 164 ? -19.114 7.186 14.663 1.00 89.94 164 LYS A N 1
ATOM 1214 C CA . LYS A 1 164 ? -19.046 7.065 16.137 1.00 89.94 164 LYS A CA 1
ATOM 1215 C C . LYS A 1 164 ? -18.235 5.854 16.620 1.00 89.94 164 LYS A C 1
ATOM 1217 O O . LYS A 1 164 ? -18.387 5.423 17.766 1.00 89.94 164 LYS A O 1
ATOM 1222 N N . ALA A 1 165 ? -17.370 5.315 15.758 1.00 93.44 165 ALA A N 1
ATOM 1223 C CA . ALA A 1 165 ? -16.335 4.367 16.152 1.00 93.44 165 ALA A CA 1
ATOM 1224 C C . ALA A 1 165 ? -15.343 5.047 17.112 1.00 93.44 165 ALA A C 1
ATOM 1226 O O . ALA A 1 165 ? -15.274 6.274 17.166 1.00 93.44 165 ALA A O 1
ATOM 1227 N N . LYS A 1 166 ? -14.589 4.261 17.885 1.00 94.62 166 LYS A N 1
ATOM 1228 C CA . LYS A 1 166 ? -13.574 4.791 18.811 1.00 94.62 166 LYS A CA 1
ATOM 1229 C C . LYS A 1 166 ? -12.205 4.269 18.436 1.00 94.62 166 LYS A C 1
ATOM 1231 O O . LYS A 1 166 ? -12.015 3.051 18.445 1.00 94.62 166 LYS A O 1
ATOM 1236 N N . PHE A 1 167 ? -11.272 5.171 18.167 1.00 97.62 167 PHE A N 1
ATOM 1237 C CA . PHE A 1 167 ? -9.897 4.826 17.854 1.00 97.62 167 PHE A CA 1
ATOM 1238 C C . PHE A 1 167 ? -8.969 5.119 19.029 1.00 97.62 167 PHE A C 1
ATOM 1240 O O . PHE A 1 167 ? -9.204 5.978 19.875 1.00 97.62 167 PHE A O 1
ATOM 1247 N N . THR A 1 168 ? -7.893 4.352 19.118 1.00 97.31 168 THR A N 1
ATOM 1248 C CA . THR A 1 168 ? -6.789 4.601 20.038 1.00 97.31 168 THR A CA 1
ATOM 1249 C C . THR A 1 168 ? -5.497 4.289 19.307 1.00 97.31 168 THR A C 1
ATOM 1251 O O . THR A 1 168 ? -5.340 3.205 18.755 1.00 97.31 168 THR A O 1
ATOM 1254 N N . VAL A 1 169 ? -4.570 5.241 19.309 1.00 96.38 169 VAL A N 1
ATOM 1255 C CA . VAL A 1 169 ? -3.249 5.088 18.697 1.00 96.38 169 VAL A CA 1
ATOM 1256 C C . VAL A 1 169 ? -2.222 5.064 19.817 1.00 96.38 169 VAL A C 1
ATOM 1258 O O . VAL A 1 169 ? -2.169 5.987 20.630 1.00 96.38 169 VAL A O 1
ATOM 1261 N N . LYS A 1 170 ? -1.425 3.999 19.883 1.00 94.88 170 LYS A N 1
ATOM 1262 C 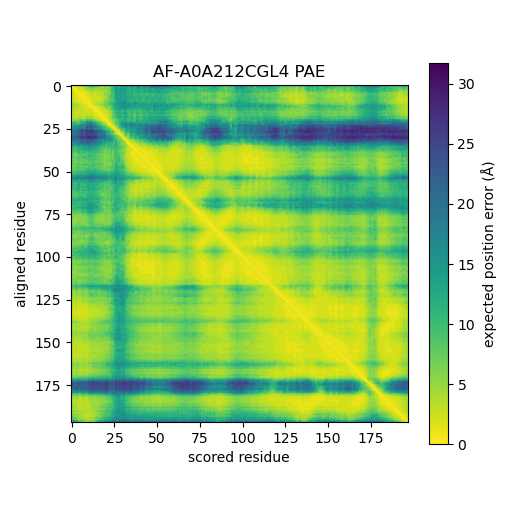CA . LYS A 1 170 ? -0.358 3.838 20.879 1.00 94.88 170 LYS A CA 1
ATOM 1263 C C . LYS A 1 170 ? 0.945 3.505 20.182 1.00 94.88 170 LYS A C 1
ATOM 1265 O O . LYS A 1 170 ? 0.936 2.790 19.186 1.00 94.88 170 LYS A O 1
ATOM 1270 N N . LYS A 1 171 ? 2.059 3.999 20.714 1.00 91.25 171 LYS A N 1
ATOM 1271 C CA . LYS A 1 171 ? 3.375 3.533 20.281 1.00 91.25 171 LYS A CA 1
ATOM 1272 C C . LYS A 1 171 ? 3.539 2.069 20.702 1.00 91.25 171 LYS A C 1
ATOM 1274 O O . LYS A 1 171 ? 3.094 1.698 21.786 1.00 91.25 171 LYS A O 1
ATOM 1279 N N . SER A 1 172 ? 4.094 1.242 19.824 1.00 85.44 172 SER A N 1
ATOM 1280 C CA . SER A 1 172 ? 4.356 -0.168 20.107 1.00 85.44 172 SER A CA 1
ATOM 1281 C C . SER A 1 172 ? 5.573 -0.280 21.024 1.00 85.44 172 SER A C 1
ATOM 1283 O O . SER A 1 172 ? 6.634 0.244 20.697 1.00 85.44 172 SER A O 1
ATOM 1285 N N . GLU A 1 173 ? 5.423 -0.957 22.161 1.00 75.00 173 GLU A N 1
ATOM 1286 C CA . GLU A 1 173 ? 6.510 -1.193 23.129 1.00 75.00 173 GLU A CA 1
ATOM 1287 C C . GLU A 1 173 ? 7.217 -2.543 22.896 1.00 75.00 173 GLU A C 1
ATOM 1289 O O . GLU A 1 173 ? 8.295 -2.776 23.430 1.00 75.00 173 GLU A O 1
ATOM 1294 N N . ASP A 1 174 ? 6.638 -3.409 22.056 1.00 64.81 174 ASP A N 1
ATOM 1295 C CA . ASP A 1 174 ? 7.079 -4.794 21.816 1.00 64.81 174 ASP A CA 1
ATOM 1296 C C . ASP A 1 174 ? 8.325 -4.933 20.912 1.00 64.81 174 ASP A C 1
ATOM 1298 O O . ASP A 1 174 ? 8.605 -6.023 20.412 1.00 64.81 174 ASP A O 1
ATOM 1302 N N . GLU A 1 175 ? 9.063 -3.854 20.630 1.00 62.91 175 GLU A N 1
ATOM 1303 C CA . GLU A 1 175 ? 10.245 -3.928 19.761 1.00 62.91 175 GLU A CA 1
ATOM 1304 C C . GLU A 1 175 ? 11.550 -3.945 20.557 1.00 62.91 175 GLU A C 1
ATOM 1306 O O . GLU A 1 175 ? 11.892 -2.991 21.251 1.00 62.91 175 GLU A O 1
ATOM 1311 N N . GLU A 1 176 ? 12.317 -5.030 20.392 1.00 57.50 176 GLU A N 1
ATOM 1312 C CA . GLU A 1 176 ? 13.695 -5.160 20.892 1.00 57.50 176 GLU A CA 1
ATOM 1313 C C . GLU A 1 176 ? 14.628 -4.080 20.308 1.00 57.50 176 GLU A C 1
ATOM 1315 O O . GLU A 1 176 ? 15.656 -3.745 20.897 1.00 57.50 176 GLU A O 1
ATOM 1320 N N . ASP A 1 177 ? 14.250 -3.507 19.161 1.00 61.56 177 ASP A N 1
ATOM 1321 C CA . ASP A 1 177 ? 14.955 -2.429 18.484 1.00 61.56 177 ASP A CA 1
ATOM 1322 C C . ASP A 1 177 ? 14.258 -1.083 18.740 1.00 61.56 177 ASP A C 1
ATOM 1324 O O . ASP A 1 177 ? 13.349 -0.671 18.017 1.00 61.56 177 ASP A O 1
ATOM 1328 N N . ALA A 1 178 ? 14.721 -0.368 19.769 1.00 59.66 178 ALA A N 1
ATOM 1329 C CA . ALA A 1 178 ? 14.212 0.951 20.158 1.00 59.66 178 ALA A CA 1
ATOM 1330 C C . ALA A 1 178 ? 14.331 2.029 19.055 1.00 59.66 178 ALA A C 1
ATOM 1332 O O . ALA A 1 178 ? 13.828 3.142 19.231 1.00 59.66 178 ALA A O 1
ATOM 1333 N N . SER A 1 179 ? 15.007 1.732 17.936 1.00 63.94 179 SER A N 1
ATOM 1334 C CA . SER A 1 179 ? 15.105 2.630 16.783 1.00 63.94 179 SER A CA 1
ATOM 1335 C C . SER A 1 179 ? 13.877 2.596 15.865 1.00 63.94 179 SER A C 1
ATOM 1337 O O . SER A 1 179 ? 13.693 3.520 15.069 1.00 63.94 179 SER A O 1
ATOM 1339 N N . LYS A 1 180 ? 13.015 1.576 15.977 1.00 73.06 180 LYS A N 1
ATOM 1340 C CA . LYS A 1 180 ? 11.835 1.427 15.121 1.00 73.06 180 LYS A CA 1
ATOM 1341 C C . LYS A 1 180 ? 10.629 2.155 15.701 1.00 73.06 180 LYS A C 1
ATOM 1343 O O . LYS A 1 180 ? 10.155 1.877 16.799 1.00 73.06 180 LYS A O 1
ATOM 1348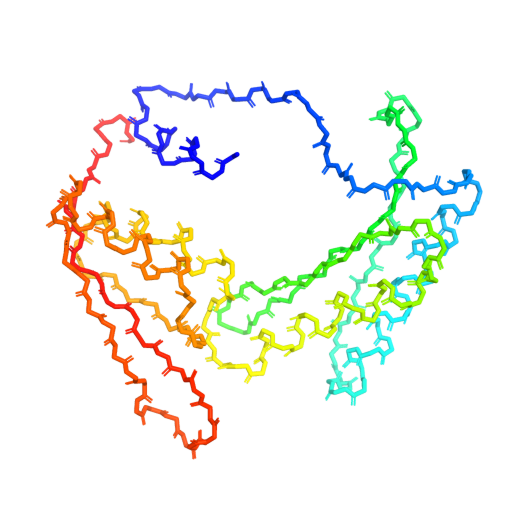 N N . ASP A 1 181 ? 10.119 3.109 14.930 1.00 85.44 181 ASP A N 1
ATOM 1349 C CA . ASP A 1 181 ? 8.973 3.931 15.309 1.00 85.44 181 ASP A CA 1
ATOM 1350 C C . ASP A 1 181 ? 7.672 3.293 14.802 1.00 85.44 181 ASP A C 1
ATOM 1352 O O . ASP A 1 181 ? 7.134 3.666 13.758 1.00 85.44 181 ASP A O 1
ATOM 1356 N N . THR A 1 182 ? 7.198 2.266 15.515 1.00 90.25 182 THR A N 1
ATOM 1357 C CA . THR A 1 182 ? 5.949 1.566 15.184 1.00 90.25 182 THR A CA 1
ATOM 1358 C C . THR A 1 182 ? 4.811 1.903 16.132 1.00 90.25 182 THR A C 1
ATOM 1360 O O . THR A 1 182 ? 4.996 2.231 17.306 1.00 90.25 182 THR A O 1
ATOM 1363 N N . TYR A 1 183 ? 3.594 1.815 15.602 1.00 92.19 183 TYR A N 1
ATOM 1364 C CA . TYR A 1 183 ? 2.368 2.178 16.296 1.00 92.19 183 TYR A CA 1
ATOM 1365 C C . TYR A 1 183 ? 1.320 1.077 16.153 1.00 92.19 183 TYR A C 1
ATOM 1367 O O . TYR A 1 183 ? 1.247 0.387 15.138 1.00 92.19 183 TYR A O 1
ATOM 1375 N N . ILE A 1 184 ? 0.487 0.926 17.178 1.00 95.00 184 ILE A N 1
ATOM 1376 C CA . ILE A 1 184 ? -0.720 0.110 17.149 1.00 95.00 184 ILE A CA 1
ATOM 1377 C C . ILE A 1 184 ? -1.916 1.048 17.052 1.00 95.00 184 ILE A C 1
ATOM 1379 O O . ILE A 1 184 ? -2.168 1.848 17.959 1.00 95.00 184 ILE A O 1
ATOM 1383 N N . ILE A 1 185 ? -2.661 0.928 15.955 1.00 96.50 185 ILE A N 1
ATOM 1384 C CA . ILE A 1 185 ? -3.970 1.556 15.795 1.00 96.50 185 ILE A CA 1
ATOM 1385 C C . ILE A 1 185 ? -5.011 0.519 16.207 1.00 96.50 185 ILE A C 1
ATOM 1387 O O . ILE A 1 185 ? -5.131 -0.542 15.592 1.00 96.50 185 ILE A O 1
ATOM 1391 N N . GLU A 1 186 ? -5.755 0.818 17.264 1.00 97.62 186 GLU A N 1
ATOM 1392 C CA . GLU A 1 186 ? -6.883 0.028 17.746 1.00 97.62 186 GLU A CA 1
ATOM 1393 C C . GLU A 1 186 ? -8.188 0.763 17.434 1.00 97.62 186 GLU A C 1
ATOM 1395 O O . GLU A 1 186 ? -8.291 1.970 17.643 1.00 97.62 186 GLU A O 1
ATOM 1400 N N . CYS A 1 187 ? -9.196 0.035 16.961 1.00 97.81 187 CYS A N 1
ATOM 1401 C CA . CYS A 1 187 ? -10.538 0.557 16.750 1.00 97.81 187 CYS A CA 1
ATOM 1402 C C . CYS A 1 187 ? -11.575 -0.371 17.370 1.00 97.81 187 CYS A C 1
ATOM 1404 O O . CYS A 1 187 ? -11.584 -1.571 17.089 1.00 97.81 187 CYS A O 1
ATOM 1406 N N . ARG A 1 188 ? -12.494 0.191 18.156 1.00 97.50 188 ARG A N 1
ATOM 1407 C CA . ARG A 1 188 ? -13.769 -0.462 18.456 1.00 97.50 188 ARG A CA 1
ATOM 1408 C C . ARG A 1 188 ? -14.768 -0.064 17.374 1.00 97.50 188 ARG A C 1
ATOM 1410 O O . ARG A 1 188 ? -15.294 1.052 17.410 1.00 97.50 188 ARG A O 1
ATOM 1417 N N . GLY A 1 189 ? -14.987 -0.974 16.431 1.00 94.62 189 GLY A N 1
ATOM 1418 C CA . GLY A 1 189 ? -15.893 -0.761 15.311 1.00 94.62 189 GLY A CA 1
ATOM 1419 C C . GLY A 1 189 ? -17.364 -0.846 15.722 1.00 94.62 189 GLY A C 1
ATOM 1420 O O . GLY A 1 189 ? -17.707 -1.307 16.816 1.00 94.62 189 GLY A O 1
ATOM 1421 N N . ILE A 1 190 ? -18.242 -0.366 14.845 1.00 95.50 190 ILE A N 1
ATOM 1422 C CA . ILE A 1 190 ? -19.684 -0.262 15.103 1.00 95.50 190 ILE A CA 1
ATOM 1423 C C . ILE A 1 190 ? -20.446 -1.566 14.863 1.00 95.50 190 ILE A C 1
ATOM 1425 O O . ILE A 1 190 ? -21.629 -1.640 15.185 1.00 95.50 190 ILE A O 1
ATOM 1429 N N . GLY A 1 191 ? -19.794 -2.586 14.299 1.00 92.62 191 GLY A N 1
ATOM 1430 C CA . GLY A 1 191 ? -20.438 -3.858 13.975 1.00 92.62 191 GLY A CA 1
ATOM 1431 C C . GLY A 1 191 ? -21.470 -3.748 12.859 1.00 92.62 191 GLY A C 1
ATOM 1432 O O . GLY A 1 191 ? -22.528 -4.370 12.936 1.00 92.62 191 GLY A O 1
ATOM 1433 N N . MET A 1 192 ? -21.169 -2.966 11.820 1.00 90.44 192 MET A N 1
ATOM 1434 C CA . MET A 1 192 ? -22.022 -2.877 10.641 1.00 90.44 192 MET A CA 1
ATOM 1435 C C . MET A 1 192 ? -22.008 -4.221 9.909 1.00 90.44 192 MET A C 1
ATOM 1437 O O . MET A 1 192 ? -20.952 -4.731 9.538 1.00 90.44 192 MET A O 1
ATOM 1441 N N . THR A 1 193 ? -23.189 -4.792 9.686 1.00 88.19 193 THR A N 1
ATOM 1442 C CA . THR A 1 193 ? -23.366 -6.056 8.962 1.00 88.19 193 THR A CA 1
ATOM 1443 C C . THR A 1 193 ? -24.184 -5.809 7.703 1.00 88.19 193 THR A C 1
ATOM 1445 O O . THR A 1 193 ? -25.128 -5.019 7.716 1.00 88.19 193 THR A O 1
ATOM 1448 N N . ASN A 1 194 ? -23.800 -6.443 6.592 1.00 87.31 194 ASN A N 1
ATOM 1449 C CA . ASN A 1 194 ? -24.631 -6.447 5.394 1.00 87.31 194 ASN A CA 1
ATOM 1450 C C . ASN A 1 194 ? -25.643 -7.597 5.530 1.00 87.31 194 ASN A C 1
ATOM 1452 O O . ASN A 1 194 ? -25.217 -8.749 5.557 1.00 87.31 194 ASN A O 1
ATOM 1456 N N . PRO A 1 195 ? -26.956 -7.326 5.610 1.00 85.56 195 PRO A N 1
ATOM 1457 C CA . PRO A 1 195 ? -27.969 -8.376 5.726 1.00 85.56 195 PRO A CA 1
ATOM 1458 C C . PRO A 1 195 ? -28.167 -9.184 4.433 1.00 85.56 195 PRO A C 1
ATOM 1460 O O . PRO A 1 195 ? -28.948 -10.129 4.433 1.00 85.56 195 PRO A O 1
ATOM 1463 N N . ASN A 1 196 ? -27.506 -8.799 3.337 1.00 81.56 196 ASN A N 1
ATOM 1464 C CA . ASN A 1 196 ? -27.612 -9.439 2.023 1.00 81.56 196 ASN A CA 1
ATOM 1465 C C . ASN A 1 196 ? -26.397 -10.326 1.682 1.00 81.56 196 ASN A C 1
ATOM 1467 O O . ASN A 1 196 ? -26.280 -10.760 0.536 1.00 81.56 196 ASN A O 1
ATOM 1471 N N . LEU A 1 197 ? -25.484 -10.533 2.642 1.00 67.94 197 LEU A N 1
ATOM 1472 C CA . LEU A 1 197 ? -24.361 -11.476 2.545 1.00 67.94 197 LEU A CA 1
ATOM 1473 C C . LEU A 1 197 ? -24.766 -12.881 3.000 1.00 67.94 197 LEU A C 1
ATOM 1475 O O . LEU A 1 197 ? -25.546 -12.984 3.973 1.00 67.94 197 LEU A O 1
#

InterPro domains:
  IPR000228 RNA 3'-terminal phosphate cyclase [PTHR11096] (36-192)
  IPR013791 RNA 3'-terminal phosphate cyclase, insert domain [PF05189] (36-116)
  IPR013792 RNA 3'-terminal phosphate cyclase/enolpyruvate transferase, alpha/beta [SSF55205] (1-173)
  IPR023797 RNA 3'-terminal phosphate cyclase domain [PF01137] (1-169)
  IPR037136 RNA 3'-terminal phosphate cyclase domain superfamily [G3DSA:3.65.10.20] (1-179)

Secondary structure (DSSP, 8-state):
-TTHHHHHHT-SS-------S-SS-S----HHHHHHHHHHHHHHHHHHHHHH-TT-----------TTT-SS---EEEEEEE-TTS-EEEEEEE--TT--HHHHHHHHHHHHHHHHHT--SB-HHHHHHHHHHHHHSSSEEEEEESSPPHHHHHHHHHHHHHH--EEEEEE----S-TT---EEEEEE------TT-

Radius of gyration: 19.85 Å; Cα contacts (8 Å, |Δi|>4): 315; chains: 1; bounding box: 50×28×52 Å

Organism: Cervus elaphus hippelaphus (NCBI:txid46360)

pLDDT: mean 85.66, std 11.71, range [43.38, 97.81]

Nearest PDB structures (foldseek):
  7mqa-assembly1_SH  TM=8.442E-01  e=1.085E-07  Homo sapiens
  4o89-assembly2_B  TM=7.589E-01  e=4.612E-08  Pyrococcus horikoshii OT3
  3pqv-assembly1_A  TM=7.552E-01  e=6.914E-06  Kluyveromyces lactis
  7wts-assembly1_q  TM=5.705E-01  e=2.384E-01  Homo sapiens
  4qtt-assembly2_D  TM=4.780E-01  e=2.109E-01  Saccharomyces cerevisiae S288C